Protein AF-A0A1J3IP82-F1 (afdb_monomer_lite)

pLDDT: mean 85.85, std 16.33, range [34.62, 98.44]

Structure (mmCIF, N/CA/C/O backbone):
data_AF-A0A1J3IP82-F1
#
_entry.id   AF-A0A1J3IP82-F1
#
loop_
_atom_site.group_PDB
_atom_site.id
_atom_site.type_symbol
_atom_site.label_atom_id
_atom_site.label_alt_id
_atom_site.label_comp_id
_atom_site.label_asym_id
_atom_site.label_entity_id
_atom_site.label_seq_id
_atom_site.pdbx_PDB_ins_code
_atom_site.Cartn_x
_atom_site.Cartn_y
_atom_site.Cartn_z
_atom_site.occupancy
_atom_site.B_iso_or_equiv
_atom_site.auth_seq_id
_atom_site.auth_comp_id
_atom_site.auth_asym_id
_atom_site.auth_atom_id
_atom_site.pdbx_PDB_model_num
ATOM 1 N N . ASP A 1 1 ? 40.259 55.024 42.533 1.00 41.16 1 ASP A N 1
ATOM 2 C CA . ASP A 1 1 ? 39.261 54.158 41.880 1.00 41.16 1 ASP A CA 1
ATOM 3 C C . ASP A 1 1 ? 39.816 53.396 40.692 1.00 41.16 1 ASP A C 1
ATOM 5 O O . ASP A 1 1 ? 39.862 53.911 39.585 1.00 41.16 1 ASP A O 1
ATOM 9 N N . GLN A 1 2 ? 40.245 52.155 40.918 1.00 44.03 2 GLN A N 1
ATOM 10 C CA . GLN A 1 2 ? 40.405 51.158 39.857 1.00 44.03 2 GLN A CA 1
ATOM 11 C C . GLN A 1 2 ? 39.840 49.835 40.374 1.00 44.03 2 GLN A C 1
ATOM 13 O O . GLN A 1 2 ? 40.444 49.151 41.200 1.00 44.03 2 GLN A O 1
ATOM 18 N N . SER A 1 3 ? 38.635 49.504 39.922 1.00 52.38 3 SER A N 1
ATOM 19 C CA . SER A 1 3 ? 37.935 48.266 40.241 1.00 52.38 3 SER A CA 1
ATOM 20 C C . SER A 1 3 ? 38.573 47.092 39.490 1.00 52.38 3 SER A C 1
ATOM 22 O O . SER A 1 3 ? 38.366 46.891 38.294 1.00 52.38 3 SER A O 1
ATOM 24 N N . LYS A 1 4 ? 39.355 46.275 40.205 1.00 57.88 4 LYS A N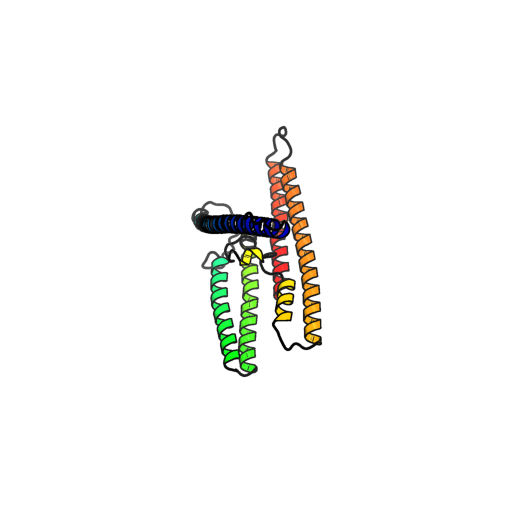 1
ATOM 25 C CA . LYS A 1 4 ? 39.756 44.938 39.745 1.00 57.88 4 LYS A CA 1
ATOM 26 C C . LYS A 1 4 ? 38.505 44.057 39.649 1.00 57.88 4 LYS A C 1
ATOM 28 O O . LYS A 1 4 ? 38.092 43.456 40.638 1.00 57.88 4 LYS A O 1
ATOM 33 N N . VAL A 1 5 ? 37.900 43.995 38.463 1.00 57.78 5 VAL A N 1
ATOM 34 C CA . VAL A 1 5 ? 36.858 43.012 38.124 1.00 57.78 5 VAL A CA 1
ATOM 35 C C . VAL A 1 5 ? 37.389 41.617 38.463 1.00 57.78 5 VAL A C 1
ATOM 37 O O . VAL A 1 5 ? 38.476 41.237 38.019 1.00 57.78 5 VAL A O 1
ATOM 40 N N . LYS A 1 6 ? 36.654 40.861 39.286 1.00 67.88 6 LYS A N 1
ATOM 41 C CA . LYS A 1 6 ? 37.084 39.530 39.734 1.00 67.88 6 LYS A CA 1
ATOM 42 C C . LYS A 1 6 ? 37.199 38.599 38.508 1.00 67.88 6 LYS A C 1
ATOM 44 O O . LYS A 1 6 ? 36.281 38.581 37.685 1.00 67.88 6 LYS A O 1
ATOM 49 N N . PRO A 1 7 ? 38.264 37.782 38.369 1.00 67.50 7 PRO A N 1
ATOM 50 C CA . PRO A 1 7 ? 38.512 36.937 37.186 1.00 67.50 7 PRO A CA 1
ATOM 51 C C . PRO A 1 7 ? 37.320 36.054 36.770 1.00 67.50 7 PRO A C 1
ATOM 53 O O . PRO A 1 7 ? 37.107 35.769 35.589 1.00 67.50 7 PRO A O 1
ATOM 56 N N . THR A 1 8 ? 36.513 35.642 37.748 1.00 71.44 8 THR A N 1
ATOM 57 C CA . THR A 1 8 ? 35.314 34.818 37.575 1.00 71.44 8 THR A CA 1
ATOM 58 C C . THR A 1 8 ? 34.187 35.557 36.845 1.00 71.44 8 THR A C 1
ATOM 60 O O . THR A 1 8 ? 33.542 34.974 35.976 1.00 71.44 8 THR A O 1
ATOM 63 N N . GLU A 1 9 ? 33.982 36.847 37.120 1.00 81.38 9 GLU A N 1
ATOM 64 C CA . GLU A 1 9 ? 32.952 37.674 36.467 1.00 81.38 9 GLU A CA 1
ATOM 65 C C . GLU A 1 9 ? 33.304 37.939 35.000 1.00 81.38 9 GLU A C 1
ATOM 67 O O . GLU A 1 9 ? 32.459 37.807 34.112 1.00 81.38 9 GLU A O 1
ATOM 72 N N . GLN A 1 10 ? 34.582 38.200 34.715 1.00 84.00 10 GLN A N 1
ATOM 73 C CA . GLN A 1 10 ? 35.069 38.392 33.348 1.00 84.00 10 GLN A CA 1
ATOM 74 C C . GLN A 1 10 ? 34.917 37.117 32.498 1.00 84.00 10 GLN A C 1
ATOM 76 O O . GLN A 1 10 ? 34.557 37.184 31.318 1.00 84.00 10 GLN A O 1
ATOM 81 N N . LYS A 1 11 ? 35.126 35.937 33.098 1.00 88.25 11 LYS A N 1
ATOM 82 C CA . LYS A 1 11 ? 34.877 34.635 32.456 1.00 88.25 11 LYS A CA 1
ATOM 83 C C . LYS A 1 11 ? 33.388 34.418 32.165 1.00 88.25 11 LYS A C 1
ATOM 85 O O . LYS A 1 11 ? 33.048 33.933 31.084 1.00 88.25 11 LYS A O 1
ATOM 90 N N . THR A 1 12 ? 32.505 34.806 33.084 1.00 88.88 12 THR A N 1
ATOM 91 C CA . THR A 1 12 ? 31.045 34.721 32.903 1.00 88.88 12 THR A CA 1
ATOM 92 C C . THR A 1 12 ? 30.556 35.639 31.781 1.00 88.88 12 THR A C 1
ATOM 94 O O . THR A 1 12 ? 29.807 35.190 30.912 1.00 88.88 12 THR A O 1
ATOM 97 N N . LEU A 1 13 ? 31.039 36.885 31.715 1.00 91.44 13 LEU A N 1
ATOM 98 C CA . LEU A 1 13 ? 30.691 37.827 30.642 1.00 91.44 13 LEU A CA 1
ATOM 99 C C . LEU A 1 13 ? 31.125 37.323 29.257 1.00 91.44 13 LEU A C 1
ATOM 101 O O . LEU A 1 13 ? 30.349 37.395 28.302 1.00 91.44 13 LEU A O 1
ATOM 105 N N . ARG A 1 14 ? 32.327 36.738 29.145 1.00 91.56 14 ARG A N 1
ATOM 106 C CA . ARG A 1 14 ? 32.802 36.123 27.891 1.00 91.56 14 ARG A CA 1
ATOM 107 C C . ARG A 1 14 ? 31.920 34.956 27.449 1.00 91.56 14 ARG A C 1
ATOM 109 O O . ARG A 1 14 ? 31.559 34.880 26.277 1.00 91.56 14 ARG A O 1
ATOM 116 N N . ARG A 1 15 ? 31.524 34.078 28.378 1.00 93.12 15 ARG A N 1
ATOM 117 C CA . ARG A 1 15 ? 30.613 32.957 28.085 1.00 93.12 15 ARG A CA 1
ATOM 118 C C . ARG A 1 15 ? 29.245 33.438 27.602 1.00 93.12 15 ARG A C 1
ATOM 120 O O . ARG A 1 15 ? 28.716 32.881 26.645 1.00 93.12 15 ARG A O 1
ATOM 127 N N . LEU A 1 16 ? 28.690 34.485 28.214 1.00 94.75 16 LEU A N 1
ATOM 128 C CA . LEU A 1 16 ? 27.418 35.075 27.783 1.00 94.75 16 LEU A CA 1
ATOM 129 C C . LEU A 1 16 ? 27.510 35.677 26.376 1.00 94.75 16 LEU A C 1
ATOM 131 O O . LEU A 1 16 ? 26.609 35.466 25.565 1.00 94.75 16 LEU A O 1
ATOM 135 N N . ALA A 1 17 ? 28.598 36.382 26.058 1.00 93.25 17 ALA A N 1
ATOM 136 C CA . ALA A 1 17 ? 28.823 36.922 24.718 1.00 93.25 17 ALA A CA 1
ATOM 137 C C . ALA A 1 17 ? 28.927 35.805 23.661 1.00 93.25 17 ALA A C 1
ATOM 139 O O . ALA A 1 17 ? 28.240 35.859 22.642 1.00 93.25 17 ALA A O 1
ATOM 140 N N . GLN A 1 18 ? 29.696 34.749 23.946 1.00 94.69 18 GLN A N 1
ATOM 141 C CA . GLN A 1 18 ? 29.805 33.572 23.075 1.00 94.69 18 GLN A CA 1
ATOM 142 C C . GLN A 1 18 ? 28.462 32.854 22.896 1.00 94.69 18 GLN A C 1
ATOM 144 O O . GLN A 1 18 ? 28.117 32.473 21.781 1.00 94.69 18 GLN A O 1
ATOM 149 N N . ASN A 1 19 ? 27.671 32.703 23.964 1.00 96.56 19 ASN A N 1
ATOM 150 C CA . ASN A 1 19 ? 26.343 32.095 23.883 1.00 96.56 19 ASN A CA 1
ATOM 151 C C . ASN A 1 19 ? 25.382 32.939 23.028 1.00 96.56 19 ASN A C 1
ATOM 153 O O . ASN A 1 19 ? 24.685 32.390 22.176 1.00 96.56 19 ASN A O 1
ATOM 157 N N . ARG A 1 20 ? 25.404 34.273 23.170 1.00 96.31 20 ARG A N 1
ATOM 158 C CA . ARG A 1 20 ? 24.628 35.192 22.317 1.00 96.31 20 ARG A CA 1
ATOM 159 C C . ARG A 1 20 ? 25.011 35.054 20.846 1.00 96.31 20 ARG A C 1
ATOM 161 O O . ARG A 1 20 ? 24.132 34.986 19.985 1.00 96.31 20 ARG A O 1
ATOM 168 N N . GLU A 1 21 ? 26.304 34.979 20.548 1.00 95.44 21 GLU A N 1
ATOM 169 C CA . GLU A 1 21 ? 26.785 34.815 19.177 1.00 95.44 21 GLU A CA 1
ATOM 170 C C . GLU A 1 21 ? 26.428 33.434 18.607 1.00 95.44 21 GLU A C 1
ATOM 172 O O . GLU A 1 21 ? 25.936 33.334 17.480 1.00 95.44 21 GLU A O 1
ATOM 177 N N . ALA A 1 22 ? 26.580 32.371 19.402 1.00 95.44 22 ALA A N 1
ATOM 178 C CA . ALA A 1 22 ? 26.176 31.017 19.035 1.00 95.44 22 ALA A CA 1
ATOM 179 C C . ALA A 1 22 ? 24.665 30.927 18.768 1.00 95.44 22 ALA A C 1
ATOM 181 O O . ALA A 1 22 ? 24.254 30.338 17.765 1.00 95.44 22 ALA A O 1
ATOM 182 N N . ALA A 1 23 ? 23.837 31.568 19.598 1.00 96.56 23 ALA A N 1
ATOM 183 C CA . ALA A 1 23 ? 22.393 31.649 19.406 1.00 96.56 23 ALA A CA 1
ATOM 184 C C . ALA A 1 23 ? 22.032 32.418 18.126 1.00 96.56 23 ALA A C 1
ATOM 186 O O . ALA A 1 23 ? 21.183 31.961 17.359 1.00 96.56 23 ALA A O 1
ATOM 187 N N . ARG A 1 24 ? 22.704 33.542 17.837 1.00 97.12 24 ARG A N 1
ATOM 188 C CA . ARG A 1 24 ? 22.505 34.302 16.591 1.00 97.12 24 ARG A CA 1
ATOM 189 C C . ARG A 1 24 ? 22.880 33.472 15.362 1.00 97.12 24 ARG A C 1
ATOM 191 O O . ARG A 1 24 ? 22.085 33.384 14.429 1.00 97.12 24 ARG A O 1
ATOM 198 N N . LYS A 1 25 ? 24.047 32.819 15.378 1.00 97.56 25 LYS A N 1
ATOM 199 C CA . LYS A 1 25 ? 24.507 31.916 14.308 1.00 97.56 25 LYS A CA 1
ATOM 200 C C . LYS A 1 25 ? 23.543 30.740 14.113 1.00 97.56 25 LYS A C 1
ATOM 202 O O . LYS A 1 25 ? 23.212 30.408 12.980 1.00 97.56 25 LYS A O 1
ATOM 207 N N . SER A 1 26 ? 23.041 30.153 15.200 1.00 97.12 26 SER A N 1
ATOM 208 C CA . SER A 1 26 ? 22.026 29.092 15.160 1.00 97.12 26 SER A CA 1
ATOM 209 C C . SER A 1 26 ? 20.722 29.570 14.513 1.00 97.12 26 SER A C 1
ATOM 211 O O . SER A 1 26 ? 20.227 28.927 13.590 1.00 97.12 26 SER A O 1
ATOM 213 N N . ARG A 1 27 ? 20.204 30.739 14.921 1.00 96.94 27 ARG A N 1
ATOM 214 C CA . ARG A 1 27 ? 19.001 31.345 14.323 1.00 96.94 27 ARG A CA 1
ATOM 215 C C . ARG A 1 27 ? 19.175 31.619 12.830 1.00 96.94 27 ARG A C 1
ATOM 217 O O . ARG A 1 27 ? 18.275 31.305 12.061 1.00 96.94 27 ARG A O 1
ATOM 224 N N . LEU A 1 28 ? 20.325 32.153 12.415 1.00 97.62 28 LEU A N 1
ATOM 225 C CA . LEU A 1 28 ? 20.625 32.408 11.002 1.00 97.62 28 LEU A CA 1
ATOM 226 C C . LEU A 1 28 ? 20.661 31.117 10.178 1.00 97.62 28 LEU A C 1
ATOM 228 O O . LEU A 1 28 ? 20.034 31.064 9.125 1.00 97.62 28 LEU A O 1
ATOM 232 N N . ARG A 1 29 ? 21.315 30.060 10.678 1.00 97.19 29 ARG A N 1
ATOM 233 C CA . ARG A 1 29 ? 21.326 28.748 10.009 1.00 97.19 29 ARG A CA 1
ATOM 234 C C . ARG A 1 29 ? 19.927 28.152 9.886 1.00 97.19 29 ARG A C 1
ATOM 236 O O . ARG A 1 29 ? 19.566 27.697 8.810 1.00 97.19 29 ARG A O 1
ATOM 243 N N . LYS A 1 30 ? 19.125 28.201 10.957 1.00 97.50 30 LYS A N 1
ATOM 244 C CA . LYS A 1 30 ? 17.727 27.741 10.917 1.00 97.50 30 LYS A CA 1
ATOM 245 C C . LYS A 1 30 ? 16.904 28.536 9.905 1.00 97.50 30 LYS A C 1
ATOM 247 O O . LYS A 1 30 ? 16.166 27.933 9.141 1.00 97.50 30 LYS A O 1
ATOM 252 N N . LYS A 1 31 ? 17.069 29.863 9.854 1.00 97.94 31 LYS A N 1
ATOM 253 C CA . LYS A 1 31 ? 16.376 30.720 8.881 1.00 97.94 31 LYS A CA 1
ATOM 254 C C . LYS A 1 31 ? 16.748 30.360 7.438 1.00 97.94 31 LYS A C 1
ATOM 256 O O . LYS A 1 31 ? 15.856 30.222 6.612 1.00 97.94 31 LYS A O 1
ATOM 261 N N . ALA A 1 32 ? 18.036 30.160 7.155 1.00 96.94 32 ALA A N 1
ATOM 262 C CA . ALA A 1 32 ? 18.499 29.740 5.833 1.00 96.94 32 ALA A CA 1
ATOM 263 C C . ALA A 1 32 ? 17.968 28.348 5.445 1.00 96.94 32 ALA A C 1
ATOM 265 O O . ALA A 1 32 ? 17.522 28.155 4.319 1.00 96.94 32 ALA A O 1
ATOM 266 N N . TYR A 1 33 ? 17.955 27.398 6.385 1.00 97.19 33 TYR A N 1
ATOM 267 C CA . TYR A 1 33 ? 17.416 26.057 6.152 1.00 97.19 33 TYR A CA 1
ATOM 268 C C . TYR A 1 33 ? 15.908 26.071 5.867 1.00 97.19 33 TYR A C 1
ATOM 270 O O . TYR A 1 33 ? 15.464 25.436 4.919 1.00 97.19 33 TYR A O 1
ATOM 278 N N . VAL A 1 34 ? 15.121 26.843 6.627 1.00 97.69 34 VAL A N 1
ATOM 279 C CA . VAL A 1 34 ? 13.678 27.007 6.367 1.00 97.69 34 VAL A CA 1
ATOM 280 C C . VAL A 1 34 ? 13.439 27.601 4.979 1.00 97.69 34 VAL A C 1
ATOM 282 O O . VAL A 1 34 ? 12.629 27.070 4.229 1.00 97.69 34 VAL A O 1
ATOM 285 N N . GLN A 1 35 ? 14.197 28.629 4.595 1.00 97.50 35 GLN A N 1
ATOM 286 C CA . GLN A 1 35 ? 14.097 29.212 3.255 1.00 97.50 35 GLN A CA 1
ATOM 287 C C . GLN A 1 35 ? 14.450 28.196 2.155 1.00 97.50 35 GLN A C 1
ATOM 289 O O . GLN A 1 35 ? 13.802 28.151 1.111 1.00 97.50 35 GLN A O 1
ATOM 294 N N . GLN A 1 36 ? 15.456 27.347 2.382 1.00 97.19 36 GLN A N 1
ATOM 295 C CA . GLN A 1 36 ? 15.792 26.264 1.459 1.00 97.19 36 GLN A CA 1
ATOM 296 C C . GLN A 1 36 ? 14.651 25.243 1.335 1.00 97.19 36 GLN A C 1
ATOM 298 O O . GLN A 1 36 ? 14.365 24.807 0.221 1.00 97.19 36 GLN A O 1
ATOM 303 N N . LEU A 1 37 ? 13.991 24.887 2.442 1.00 96.81 37 LEU A N 1
ATOM 304 C CA . LEU A 1 37 ? 12.830 23.991 2.437 1.00 96.81 37 LEU A CA 1
ATOM 305 C C . LEU A 1 37 ? 11.618 24.601 1.720 1.00 96.81 37 LEU A C 1
ATOM 307 O O . LEU A 1 37 ? 10.904 23.901 1.009 1.00 96.81 37 LEU A O 1
ATOM 311 N N . GLU A 1 38 ? 11.379 25.904 1.869 1.00 96.50 38 GLU A N 1
ATOM 312 C CA . GLU A 1 38 ? 10.316 26.600 1.133 1.00 96.50 38 GLU A CA 1
ATOM 313 C C . GLU A 1 38 ? 10.590 26.595 -0.375 1.00 96.50 38 GLU A C 1
ATOM 315 O O . GLU A 1 38 ? 9.706 26.260 -1.167 1.00 96.50 38 GLU A O 1
ATOM 320 N N . ASN A 1 39 ? 11.835 26.876 -0.771 1.00 96.75 39 ASN A N 1
ATOM 321 C CA . ASN A 1 39 ? 12.256 26.815 -2.168 1.00 96.75 39 ASN A CA 1
ATOM 322 C C . ASN A 1 39 ? 12.124 25.398 -2.745 1.00 96.75 39 ASN A C 1
ATOM 324 O O . ASN A 1 39 ? 11.633 25.232 -3.863 1.00 96.75 39 ASN A O 1
ATOM 328 N N . SER A 1 40 ? 12.540 24.367 -1.999 1.00 95.38 40 SER A N 1
ATOM 329 C CA . SER A 1 40 ? 12.409 22.981 -2.457 1.00 95.38 40 SER A CA 1
ATOM 330 C C . SER A 1 40 ? 10.945 22.555 -2.568 1.00 95.38 40 SER A C 1
ATOM 332 O O . SER A 1 40 ? 10.590 21.919 -3.556 1.00 95.38 40 SER A O 1
ATOM 334 N N . ARG A 1 41 ? 10.076 22.966 -1.633 1.00 94.94 41 ARG A N 1
ATOM 335 C CA . ARG A 1 41 ? 8.629 22.700 -1.688 1.00 94.94 41 ARG A CA 1
ATOM 336 C C . ARG A 1 41 ? 7.993 23.253 -2.962 1.00 94.94 41 ARG A C 1
ATOM 338 O O . ARG A 1 41 ? 7.235 22.544 -3.615 1.00 94.94 41 ARG A O 1
ATOM 345 N N . ILE A 1 42 ? 8.303 24.501 -3.324 1.00 95.38 42 ILE A N 1
ATOM 346 C CA . ILE A 1 42 ? 7.771 25.132 -4.545 1.00 95.38 42 ILE A CA 1
ATOM 347 C C . ILE A 1 42 ? 8.260 24.384 -5.789 1.00 95.38 42 ILE A C 1
ATOM 349 O O . ILE A 1 42 ? 7.462 24.069 -6.668 1.00 95.38 42 ILE A O 1
ATOM 353 N N . ARG A 1 43 ? 9.554 24.050 -5.846 1.00 95.31 43 ARG A N 1
ATOM 354 C CA . ARG A 1 43 ? 10.130 23.313 -6.978 1.00 95.31 43 ARG A CA 1
ATOM 355 C C . ARG A 1 43 ? 9.515 21.922 -7.143 1.00 95.31 43 ARG A C 1
ATOM 357 O O . ARG A 1 43 ? 9.255 21.509 -8.266 1.00 95.31 43 ARG A O 1
ATOM 364 N N . LEU A 1 44 ? 9.270 21.209 -6.042 1.00 90.50 44 LEU A N 1
ATOM 365 C CA . LEU A 1 44 ? 8.598 19.908 -6.074 1.00 90.50 44 LEU A CA 1
ATOM 366 C C . LEU A 1 44 ? 7.169 20.031 -6.613 1.00 90.50 44 LEU A C 1
ATOM 368 O O . LEU A 1 44 ? 6.796 19.257 -7.487 1.00 90.50 44 LEU A O 1
ATOM 372 N N . ALA A 1 45 ? 6.409 21.039 -6.175 1.00 89.44 45 ALA A N 1
ATOM 373 C CA . ALA A 1 45 ? 5.058 21.278 -6.685 1.00 89.44 45 ALA A CA 1
ATOM 374 C C . ALA A 1 45 ? 5.039 21.555 -8.202 1.00 89.44 45 ALA A C 1
ATOM 376 O O . ALA A 1 45 ? 4.169 21.052 -8.908 1.00 89.44 45 ALA A O 1
ATOM 377 N N . GLN A 1 46 ? 6.022 22.302 -8.716 1.00 92.00 46 GLN A N 1
ATOM 378 C CA . GLN A 1 46 ? 6.167 22.548 -10.157 1.00 92.00 46 GLN A CA 1
ATOM 379 C C . GLN A 1 46 ? 6.465 21.260 -10.935 1.00 92.00 46 GLN A C 1
ATOM 381 O O . GLN A 1 46 ? 5.802 20.979 -11.930 1.00 92.00 46 GLN A O 1
ATOM 386 N N . LEU A 1 47 ? 7.417 20.449 -10.458 1.00 90.62 47 LEU A N 1
ATOM 387 C CA . LEU A 1 47 ? 7.762 19.169 -11.089 1.00 90.62 47 LEU A CA 1
ATOM 388 C C . LEU A 1 47 ? 6.580 18.188 -11.094 1.00 90.62 47 LEU A C 1
ATOM 390 O O . LEU A 1 47 ? 6.391 17.443 -12.054 1.00 90.62 47 LEU A O 1
ATOM 394 N N . GLU A 1 48 ? 5.762 18.187 -10.043 1.00 85.44 48 GLU A N 1
ATOM 395 C CA . GLU A 1 48 ? 4.544 17.376 -9.998 1.00 85.44 48 GLU A CA 1
ATOM 396 C C . GLU A 1 48 ? 3.509 17.815 -11.034 1.00 85.44 48 GLU A C 1
ATOM 398 O O . GLU A 1 48 ? 2.864 16.969 -11.653 1.00 85.44 48 GLU A O 1
ATOM 403 N N . GLU A 1 49 ? 3.346 19.120 -11.245 1.00 87.06 49 GLU A N 1
ATOM 404 C CA . GLU A 1 49 ? 2.449 19.643 -12.273 1.00 87.06 49 GLU A CA 1
ATOM 405 C C . GLU A 1 49 ? 2.942 19.302 -13.688 1.00 87.06 49 GLU A C 1
ATOM 407 O O . GLU A 1 49 ? 2.151 18.904 -14.547 1.00 87.06 49 GLU A O 1
ATOM 412 N N . GLU A 1 50 ? 4.252 19.386 -13.925 1.00 88.25 50 GLU A N 1
ATOM 413 C CA . GLU A 1 50 ? 4.868 18.963 -15.186 1.00 88.25 50 GLU A CA 1
ATOM 414 C C . GLU A 1 50 ? 4.647 17.469 -15.449 1.00 88.25 50 GLU A C 1
ATOM 416 O O . GLU A 1 50 ? 4.239 17.095 -16.551 1.00 88.25 50 GLU A O 1
ATOM 421 N N . LEU A 1 51 ? 4.819 16.612 -14.436 1.00 82.00 51 LEU A N 1
ATOM 422 C CA . LEU A 1 51 ? 4.529 15.179 -14.551 1.00 82.00 51 LEU A CA 1
ATOM 423 C C . LEU A 1 51 ? 3.059 14.906 -14.889 1.00 82.00 51 LEU A C 1
ATOM 425 O O . LEU A 1 51 ? 2.787 14.052 -15.737 1.00 82.00 51 LEU A O 1
ATOM 429 N N . LYS A 1 52 ? 2.116 15.643 -14.280 1.00 81.12 52 LYS A N 1
ATOM 430 C CA . LYS A 1 52 ? 0.685 15.551 -14.626 1.00 81.12 52 LYS A CA 1
ATOM 431 C C . LYS A 1 52 ? 0.457 15.886 -16.096 1.00 81.12 52 LYS A C 1
ATOM 433 O O . LYS A 1 52 ? -0.197 15.114 -16.793 1.00 81.12 52 LYS A O 1
ATOM 438 N N . ARG A 1 53 ? 1.032 16.993 -16.582 1.00 82.69 53 ARG A N 1
ATOM 439 C CA . ARG A 1 53 ? 0.899 17.419 -17.985 1.00 82.69 53 ARG A CA 1
ATOM 440 C C . ARG A 1 53 ? 1.467 16.392 -18.962 1.00 82.69 53 ARG A C 1
ATOM 442 O O . ARG A 1 53 ? 0.790 16.050 -19.927 1.00 82.69 53 ARG A O 1
ATOM 449 N N . VAL A 1 54 ? 2.663 15.858 -18.704 1.00 80.31 54 VAL A N 1
ATOM 450 C CA . VAL A 1 54 ? 3.291 14.842 -19.573 1.00 80.31 54 VAL A CA 1
ATOM 451 C C . VAL A 1 54 ? 2.454 13.562 -19.632 1.00 80.31 54 VAL A C 1
ATOM 453 O O . VAL A 1 54 ? 2.255 13.004 -20.710 1.00 80.31 54 VAL A O 1
ATOM 456 N N . ARG A 1 55 ? 1.923 13.099 -18.494 1.00 70.62 55 ARG A N 1
ATOM 457 C CA . ARG A 1 55 ? 1.087 11.889 -18.450 1.00 70.62 55 ARG A CA 1
ATOM 458 C C . ARG A 1 55 ? -0.265 12.085 -19.134 1.00 70.62 55 ARG A C 1
ATOM 460 O O . ARG A 1 55 ? -0.693 11.199 -19.865 1.00 70.62 55 ARG A O 1
ATOM 467 N N . GLN A 1 56 ? -0.894 13.248 -18.968 1.00 67.44 56 GLN A N 1
ATOM 468 C CA . GLN A 1 56 ? -2.131 13.591 -19.678 1.00 67.44 56 GLN A CA 1
ATOM 469 C C . GLN A 1 56 ? -1.910 13.722 -21.193 1.00 67.44 56 GLN A C 1
ATOM 471 O O . GLN A 1 56 ? -2.729 13.233 -21.966 1.00 67.44 56 GLN A O 1
ATOM 476 N N . GLY A 1 57 ? -0.786 14.307 -21.627 1.00 58.00 57 GLY A N 1
ATOM 477 C CA . GLY A 1 57 ? -0.422 14.421 -23.046 1.00 58.00 57 GLY A CA 1
ATOM 478 C C . GLY A 1 57 ? -0.119 13.075 -23.713 1.00 58.00 57 GLY A C 1
ATOM 479 O O . GLY A 1 57 ? -0.549 12.831 -24.839 1.00 58.00 57 GLY A O 1
ATOM 480 N N . ARG A 1 58 ? 0.527 12.144 -22.997 1.00 53.59 58 ARG A N 1
ATOM 481 C CA . ARG A 1 58 ? 0.805 10.784 -23.495 1.00 53.59 58 ARG A CA 1
ATOM 482 C C . ARG A 1 58 ? -0.469 9.967 -23.765 1.00 53.59 58 ARG A C 1
ATOM 484 O O . ARG A 1 58 ? -0.457 9.132 -24.666 1.00 53.59 58 ARG A O 1
ATOM 491 N N . SER A 1 59 ? -1.564 10.234 -23.052 1.00 49.38 59 SER A N 1
ATOM 492 C CA . SER A 1 59 ? -2.873 9.620 -23.333 1.00 49.38 59 SER A CA 1
ATOM 493 C C . SER A 1 59 ? -3.549 10.156 -24.602 1.00 49.38 59 SER A C 1
ATOM 495 O O . SER A 1 59 ? -4.457 9.506 -25.110 1.00 49.38 59 SER A O 1
ATOM 497 N N . VAL A 1 60 ? -3.125 11.312 -25.127 1.00 46.00 60 VAL A N 1
ATOM 498 C CA . VAL A 1 60 ? -3.704 11.929 -26.337 1.00 46.00 60 VAL A CA 1
ATOM 499 C C . VAL A 1 60 ? -2.859 11.643 -27.588 1.00 46.00 60 VAL A C 1
ATOM 501 O O . VAL A 1 60 ? -3.411 11.534 -28.678 1.00 46.00 60 VAL A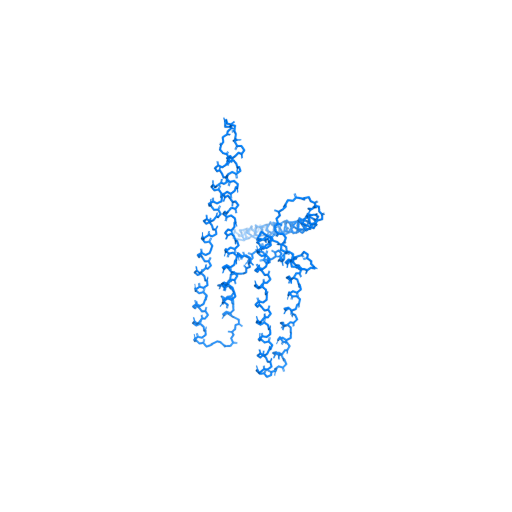 O 1
ATOM 504 N N . GLU A 1 61 ? -1.542 11.451 -27.452 1.00 37.81 61 GLU A N 1
ATOM 505 C CA . GLU A 1 61 ? -0.633 11.216 -28.591 1.00 37.81 61 GLU A CA 1
ATOM 506 C C . GLU A 1 61 ? -0.315 9.737 -28.880 1.00 37.81 61 GLU A C 1
ATOM 508 O O . GLU A 1 61 ? 0.257 9.426 -29.926 1.00 37.81 61 GLU A O 1
ATOM 513 N N . SER A 1 62 ? -0.731 8.788 -28.032 1.00 42.19 62 SER A N 1
ATOM 514 C CA . SER A 1 62 ? -0.609 7.346 -28.322 1.00 42.19 62 SER A CA 1
ATOM 515 C C . SER A 1 62 ? -1.734 6.854 -29.250 1.00 42.19 62 SER A C 1
ATOM 517 O O . SER A 1 62 ? -2.474 5.924 -28.954 1.00 42.19 62 SER A O 1
ATOM 519 N N . GLY A 1 63 ? -1.866 7.515 -30.400 1.00 39.88 63 GLY A N 1
ATOM 520 C CA . GLY A 1 63 ? -2.671 7.096 -31.548 1.00 39.88 63 GLY A CA 1
ATOM 521 C C . GLY A 1 63 ? -1.838 6.396 -32.625 1.00 39.88 63 GLY A C 1
ATOM 522 O O . GLY A 1 63 ? -2.177 6.478 -33.802 1.00 39.88 63 GLY A O 1
ATOM 523 N N . VAL A 1 64 ? -0.726 5.746 -32.259 1.00 39.41 64 VAL A N 1
ATOM 524 C CA . VAL A 1 64 ? 0.126 5.007 -33.203 1.00 39.41 64 VAL A CA 1
ATOM 525 C C . VAL A 1 64 ? 0.280 3.560 -32.747 1.00 39.41 64 VAL A C 1
ATOM 527 O O . VAL A 1 64 ? 1.100 3.234 -31.898 1.00 39.41 64 VAL A O 1
ATOM 530 N N . SER A 1 65 ? -0.575 2.728 -33.347 1.00 51.03 65 SER A N 1
ATOM 531 C CA . SER A 1 65 ? -0.328 1.369 -33.843 1.00 51.03 65 SER A CA 1
ATOM 532 C C . SER A 1 65 ? 0.695 0.509 -33.092 1.00 51.03 65 SER A C 1
ATOM 534 O O . SER A 1 65 ? 1.901 0.642 -33.291 1.00 51.03 65 SER A O 1
ATOM 536 N N . GLY A 1 66 ? 0.192 -0.490 -32.366 1.00 37.78 66 GLY A N 1
ATOM 537 C CA . GLY A 1 66 ? 0.995 -1.602 -31.867 1.00 37.78 66 GLY A CA 1
ATOM 538 C C . GLY A 1 66 ? 0.229 -2.480 -30.888 1.00 37.78 66 GLY A C 1
ATOM 539 O O . GLY A 1 66 ? 0.490 -2.414 -29.697 1.00 37.78 66 GLY A O 1
ATOM 540 N N . ASP A 1 67 ? -0.742 -3.230 -31.412 1.00 41.69 67 ASP A N 1
ATOM 541 C CA . ASP A 1 67 ? -1.305 -4.486 -30.889 1.00 41.69 67 ASP A CA 1
ATOM 542 C C . ASP A 1 67 ? -0.905 -4.859 -29.439 1.00 41.69 67 ASP A C 1
ATOM 544 O O . ASP A 1 67 ? -0.026 -5.687 -29.192 1.00 41.69 67 ASP A O 1
ATOM 548 N N . HIS A 1 68 ? -1.548 -4.229 -28.452 1.00 39.56 68 HIS A N 1
ATOM 549 C CA . HIS A 1 68 ? -1.558 -4.722 -27.080 1.00 39.56 68 HIS A CA 1
ATOM 550 C C . HIS A 1 68 ? -2.996 -4.731 -26.587 1.00 39.56 68 HIS A C 1
ATOM 552 O O . HIS A 1 68 ? -3.662 -3.700 -26.537 1.00 39.56 68 HIS A O 1
ATOM 558 N N . THR A 1 69 ? -3.464 -5.942 -26.312 1.00 41.69 69 THR A N 1
ATOM 559 C CA . THR A 1 69 ? -4.782 -6.368 -25.853 1.00 41.69 69 THR A CA 1
ATOM 560 C C . THR A 1 69 ? -5.538 -5.294 -25.069 1.00 41.69 69 THR A C 1
ATOM 562 O O . THR A 1 69 ? -5.512 -5.243 -23.841 1.00 41.69 69 THR A O 1
ATOM 565 N N . HIS A 1 70 ? -6.277 -4.457 -25.798 1.00 40.06 70 HIS A N 1
ATOM 566 C CA . HIS A 1 70 ? -7.357 -3.663 -25.242 1.00 40.06 70 HIS A CA 1
ATOM 567 C C . HIS A 1 70 ? -8.423 -4.645 -24.757 1.00 40.06 70 HIS A C 1
ATOM 569 O O . HIS A 1 70 ? -9.259 -5.110 -25.534 1.00 40.06 70 HIS A O 1
ATOM 575 N N . LEU A 1 71 ? -8.413 -4.967 -23.463 1.00 41.69 71 LEU A N 1
ATOM 576 C CA . LEU A 1 71 ? -9.608 -5.472 -22.800 1.00 41.69 71 LEU A CA 1
ATOM 577 C C . LEU A 1 71 ? -10.619 -4.325 -22.778 1.00 41.69 71 LEU A C 1
ATOM 579 O O . LEU A 1 71 ? -10.716 -3.557 -21.824 1.00 41.69 71 LEU A O 1
ATOM 583 N N . ALA A 1 72 ? -11.338 -4.196 -23.890 1.00 39.25 72 ALA A N 1
ATOM 584 C CA . ALA A 1 72 ? -12.518 -3.372 -24.028 1.00 39.25 72 ALA A CA 1
ATOM 585 C C . ALA A 1 72 ? -13.611 -3.936 -23.109 1.00 39.25 72 ALA A C 1
ATOM 587 O O . ALA A 1 72 ? -14.499 -4.670 -23.535 1.00 39.25 72 ALA A O 1
ATOM 588 N N . ALA A 1 73 ? -13.545 -3.596 -21.823 1.00 39.12 73 ALA A N 1
ATOM 589 C CA . ALA A 1 73 ? -14.751 -3.491 -21.022 1.00 39.12 73 ALA A CA 1
ATOM 590 C C . ALA A 1 73 ? -15.506 -2.268 -21.563 1.00 39.12 73 ALA A C 1
ATOM 592 O O . ALA A 1 73 ? -14.978 -1.158 -21.564 1.00 39.12 73 ALA A O 1
ATOM 593 N N . GLY A 1 74 ? -16.680 -2.501 -22.150 1.00 34.62 74 GLY A N 1
ATOM 594 C CA . GLY A 1 74 ? -17.415 -1.504 -22.923 1.00 34.62 74 GLY A CA 1
ATOM 595 C C . GLY A 1 74 ? -17.568 -0.148 -22.218 1.00 34.62 74 GLY A C 1
ATOM 596 O O . GLY A 1 74 ? -17.889 -0.082 -21.035 1.00 34.62 74 GLY A O 1
ATOM 597 N N . ASN A 1 75 ? -17.404 0.916 -23.011 1.00 41.22 75 ASN A N 1
ATOM 598 C CA . ASN A 1 75 ? -17.717 2.324 -22.726 1.00 41.22 75 ASN A CA 1
ATOM 599 C C . ASN A 1 75 ? -16.735 3.215 -21.935 1.00 41.22 75 ASN A C 1
ATOM 601 O O . ASN A 1 75 ? -17.117 4.304 -21.511 1.00 41.22 75 ASN A O 1
ATOM 605 N N . GLY A 1 76 ? -15.447 2.879 -21.867 1.00 50.88 76 GLY A N 1
ATOM 606 C CA . GLY A 1 76 ? -14.409 3.857 -21.513 1.00 50.88 76 GLY A CA 1
ATOM 607 C C . GLY A 1 76 ? -13.031 3.226 -21.355 1.00 50.88 76 GLY A C 1
ATOM 608 O O . GLY A 1 76 ? -12.921 2.050 -21.022 1.00 50.88 76 GLY A O 1
ATOM 609 N N . VAL A 1 77 ? -11.963 3.995 -21.584 1.00 64.25 77 VAL A N 1
ATOM 610 C CA . VAL A 1 77 ? -10.617 3.598 -21.141 1.00 64.25 77 VAL A CA 1
ATOM 611 C C . VAL A 1 77 ? -10.665 3.512 -19.613 1.00 64.25 77 VAL A C 1
ATOM 613 O O . VAL A 1 77 ? -10.899 4.528 -18.959 1.00 64.25 77 VAL A O 1
ATOM 616 N N . PHE A 1 78 ? -10.500 2.314 -19.040 1.00 72.88 78 PHE A N 1
ATOM 617 C CA . PHE A 1 78 ? -10.441 2.142 -17.586 1.00 72.88 78 PHE A CA 1
ATOM 618 C C . PHE A 1 78 ? -9.264 2.956 -17.039 1.00 72.88 78 PHE A C 1
ATOM 620 O O . PHE A 1 78 ? -8.102 2.616 -17.259 1.00 72.88 78 PHE A O 1
ATOM 627 N N . SER A 1 79 ? -9.572 4.046 -16.339 1.00 86.44 79 SER A N 1
ATOM 628 C CA . SER A 1 79 ? -8.589 4.859 -15.633 1.00 86.44 79 SER A CA 1
ATOM 629 C C . SER A 1 79 ? -8.722 4.583 -14.147 1.00 86.44 79 SER A C 1
ATOM 631 O O . SER A 1 79 ? -9.668 5.040 -13.504 1.00 86.44 79 SER A O 1
ATOM 633 N N . PHE A 1 80 ? -7.759 3.844 -13.599 1.00 90.12 80 PHE A N 1
ATOM 634 C CA . PHE A 1 80 ? -7.737 3.548 -12.170 1.00 90.12 80 PHE A CA 1
ATOM 635 C C . PHE A 1 80 ? -7.754 4.823 -11.319 1.00 90.12 80 PHE A C 1
ATOM 637 O O . PHE A 1 80 ? -8.401 4.842 -10.285 1.00 90.12 80 PHE A O 1
ATOM 644 N N . GLU A 1 81 ? -7.101 5.902 -11.761 1.00 88.81 81 GLU A N 1
ATOM 645 C CA . GLU A 1 81 ? -7.085 7.178 -11.033 1.00 88.81 81 GLU A CA 1
ATOM 646 C C . GLU A 1 81 ? -8.496 7.768 -10.877 1.00 88.81 81 GLU A C 1
ATOM 648 O O . GLU A 1 81 ? -8.847 8.248 -9.801 1.00 88.81 81 GLU A O 1
ATOM 653 N N . LEU A 1 82 ? -9.321 7.688 -11.929 1.00 89.25 82 LEU A N 1
ATOM 654 C CA . LEU A 1 82 ? -10.700 8.178 -11.903 1.00 89.25 82 LEU A CA 1
ATOM 655 C C . LEU A 1 82 ? -11.600 7.291 -11.035 1.00 89.25 82 LEU A C 1
ATOM 657 O O . LEU A 1 82 ? -12.387 7.799 -10.238 1.00 89.25 82 LEU A O 1
ATOM 661 N N . GLU A 1 83 ? -11.477 5.971 -11.180 1.00 92.44 83 GLU A N 1
ATOM 662 C CA . GLU A 1 83 ? -12.257 5.016 -10.387 1.00 92.44 83 GLU A CA 1
ATOM 663 C C . GLU A 1 83 ? -11.868 5.064 -8.903 1.00 92.44 83 GLU A C 1
ATOM 665 O O . GLU A 1 83 ? -12.742 5.045 -8.040 1.00 92.44 83 GLU A O 1
ATOM 670 N N . TYR A 1 84 ? -10.578 5.224 -8.595 1.00 93.00 84 TYR A N 1
ATOM 671 C CA . TYR A 1 84 ? -10.082 5.420 -7.234 1.00 93.00 84 TYR A CA 1
ATOM 672 C C . TYR A 1 84 ? -10.612 6.718 -6.618 1.00 93.00 84 TYR A C 1
ATOM 674 O O . TYR A 1 84 ? -11.058 6.709 -5.474 1.00 93.00 84 TYR A O 1
ATOM 682 N N . ALA A 1 85 ? -10.624 7.825 -7.370 1.00 92.50 85 ALA A N 1
ATOM 683 C CA . ALA A 1 85 ? -11.181 9.089 -6.890 1.00 92.50 85 ALA A CA 1
ATOM 684 C C . ALA A 1 85 ? -12.672 8.956 -6.537 1.00 92.50 85 ALA A C 1
ATOM 686 O O . ALA A 1 85 ? -13.083 9.345 -5.445 1.00 92.50 85 ALA A O 1
ATOM 687 N N . ARG A 1 86 ? -13.465 8.321 -7.411 1.00 94.88 86 ARG A N 1
ATOM 688 C CA . ARG A 1 86 ? -14.885 8.041 -7.145 1.00 94.88 86 ARG A CA 1
ATOM 689 C C . ARG A 1 86 ? -15.068 7.125 -5.932 1.00 94.88 86 ARG A C 1
ATOM 691 O O . ARG A 1 86 ? -15.937 7.368 -5.097 1.00 94.88 86 ARG A O 1
ATOM 698 N N . TRP A 1 87 ? -14.246 6.082 -5.819 1.00 96.56 87 TRP A N 1
ATOM 699 C CA . TRP A 1 87 ? -14.266 5.172 -4.676 1.00 96.56 87 TRP A CA 1
ATOM 700 C C . TRP A 1 87 ? -13.964 5.904 -3.360 1.00 96.56 87 TRP A C 1
ATOM 702 O O . TRP A 1 87 ? -14.662 5.684 -2.370 1.00 96.56 87 TRP A O 1
ATOM 712 N N . MET A 1 88 ? -12.975 6.805 -3.363 1.00 95.25 88 MET A N 1
ATOM 713 C CA . MET A 1 88 ? -12.593 7.630 -2.213 1.00 95.25 88 MET A CA 1
ATOM 714 C C . MET A 1 88 ? -13.710 8.580 -1.777 1.00 95.25 88 MET A C 1
ATOM 716 O O . MET A 1 88 ? -13.945 8.728 -0.579 1.00 95.25 88 MET A O 1
ATOM 720 N N . GLU A 1 89 ? -14.408 9.214 -2.723 1.00 96.56 89 GLU A N 1
ATOM 721 C CA . GLU A 1 89 ? -15.548 10.093 -2.428 1.00 96.56 89 GLU A CA 1
ATOM 722 C C . GLU A 1 89 ? -16.665 9.338 -1.696 1.00 96.56 89 GLU A C 1
ATOM 724 O O . GLU A 1 89 ? -17.123 9.778 -0.636 1.00 96.56 89 GLU A O 1
ATOM 729 N N . GLU A 1 90 ? -17.057 8.166 -2.205 1.00 97.62 90 GLU A N 1
ATOM 730 C CA . GLU A 1 90 ? -18.086 7.346 -1.556 1.00 97.62 90 GLU A CA 1
ATOM 731 C C . GLU A 1 90 ? -17.588 6.770 -0.222 1.00 97.62 90 GLU A C 1
ATOM 733 O O . GLU A 1 90 ? -18.323 6.782 0.765 1.00 97.62 90 GLU A O 1
ATOM 738 N N . HIS A 1 91 ? -16.319 6.354 -0.141 1.00 97.12 91 HIS A N 1
ATOM 739 C CA . HIS A 1 91 ? -15.724 5.887 1.112 1.00 97.12 91 HIS A CA 1
ATOM 740 C C . HIS A 1 91 ? -15.786 6.986 2.182 1.00 97.12 91 HIS A C 1
ATOM 742 O O . HIS A 1 91 ? -16.211 6.741 3.310 1.00 97.12 91 HIS A O 1
ATOM 748 N N . GLN A 1 92 ? -15.445 8.228 1.828 1.00 97.31 92 GLN A N 1
ATOM 749 C CA . GLN A 1 92 ? -15.492 9.353 2.757 1.00 97.31 92 GLN A CA 1
ATOM 750 C C . GLN A 1 92 ? -16.913 9.638 3.256 1.00 97.31 92 GLN A C 1
ATOM 752 O O . GLN A 1 92 ? -17.093 9.952 4.437 1.00 97.31 92 GLN A O 1
ATOM 757 N N . LYS A 1 93 ? -17.916 9.515 2.383 1.00 97.81 93 LYS A N 1
ATOM 758 C CA . LYS A 1 93 ? -19.328 9.640 2.750 1.00 97.81 93 LYS A CA 1
ATOM 759 C C . LYS A 1 93 ? -19.748 8.539 3.726 1.00 97.81 93 LYS A C 1
ATOM 761 O O . LYS A 1 93 ? -20.234 8.865 4.804 1.00 97.81 93 LYS A O 1
ATOM 766 N N . MET A 1 94 ? -19.458 7.273 3.424 1.00 97.69 94 MET A N 1
ATOM 767 C CA . MET A 1 94 ? -19.791 6.151 4.312 1.00 97.69 94 MET A CA 1
ATOM 768 C C . MET A 1 94 ? -19.111 6.263 5.685 1.00 97.69 94 MET A C 1
ATOM 770 O O . MET A 1 94 ? -19.734 6.005 6.712 1.00 97.69 94 MET A O 1
ATOM 774 N N . ILE A 1 95 ? -17.849 6.703 5.735 1.00 97.38 95 ILE A N 1
ATOM 775 C CA . ILE A 1 95 ? -17.144 6.949 7.002 1.00 97.38 95 ILE A CA 1
ATOM 776 C C . ILE A 1 95 ? -17.788 8.100 7.789 1.00 97.38 95 ILE A C 1
ATOM 778 O O . ILE A 1 95 ? -17.851 8.045 9.019 1.00 97.38 95 ILE A O 1
ATOM 782 N N . ASN A 1 96 ? -18.276 9.144 7.115 1.00 97.56 96 ASN A N 1
ATOM 783 C CA . ASN A 1 96 ? -18.999 10.231 7.776 1.00 97.56 96 ASN A CA 1
ATOM 784 C C . ASN A 1 96 ? -20.349 9.761 8.329 1.00 97.56 96 ASN A C 1
ATOM 786 O O . ASN A 1 96 ? -20.675 10.114 9.461 1.00 97.56 96 ASN A O 1
ATOM 790 N N . ASP A 1 97 ? -21.075 8.925 7.588 1.00 96.56 97 ASP A N 1
ATOM 791 C CA . ASP A 1 97 ? -22.332 8.323 8.040 1.00 96.56 97 ASP A CA 1
ATOM 792 C C . ASP A 1 97 ? -22.102 7.408 9.251 1.00 96.56 97 ASP A C 1
ATOM 794 O O . ASP A 1 97 ? -22.825 7.504 10.241 1.00 96.56 97 ASP A O 1
ATOM 798 N N . LEU A 1 98 ? -21.038 6.594 9.239 1.00 96.62 98 LEU A N 1
ATOM 799 C CA . LEU A 1 98 ? -20.654 5.761 10.382 1.00 96.62 98 LEU A CA 1
ATOM 800 C C . LEU A 1 98 ? -20.312 6.611 11.614 1.00 96.62 98 LEU A C 1
ATOM 802 O O . LEU A 1 98 ? -20.799 6.337 12.709 1.00 96.62 98 LEU A O 1
ATOM 806 N N . ARG A 1 99 ? -19.522 7.681 11.447 1.00 96.50 99 ARG A N 1
ATOM 807 C CA . ARG A 1 99 ? -19.210 8.621 12.540 1.00 96.50 99 ARG A CA 1
ATOM 808 C C . ARG A 1 99 ? -20.466 9.294 13.082 1.00 96.50 99 ARG A C 1
ATOM 810 O O . ARG A 1 99 ? -20.609 9.412 14.296 1.00 96.50 99 ARG A O 1
ATOM 817 N N . ALA A 1 100 ? -21.365 9.741 12.208 1.00 97.06 100 ALA A N 1
ATOM 818 C CA . ALA A 1 100 ? -22.636 10.332 12.609 1.00 97.06 100 ALA A CA 1
ATOM 819 C C . ALA A 1 100 ? -23.491 9.319 13.381 1.00 97.06 100 ALA A C 1
ATOM 821 O O . ALA A 1 100 ? -23.997 9.649 14.451 1.00 97.06 100 ALA A O 1
ATOM 822 N N . GLY A 1 101 ? -23.563 8.077 12.897 1.00 96.44 101 GLY A N 1
ATOM 823 C CA . GLY A 1 101 ? -24.254 6.974 13.553 1.00 96.44 101 GLY A CA 1
ATOM 824 C C . GLY A 1 101 ? -23.742 6.723 14.970 1.00 96.44 101 GLY A C 1
ATOM 825 O O . GLY A 1 101 ? -24.529 6.739 15.916 1.00 96.44 101 GLY A O 1
ATOM 826 N N . VAL A 1 102 ? -22.420 6.605 15.136 1.00 94.38 102 VAL A N 1
ATOM 827 C CA . VAL A 1 102 ? -21.771 6.445 16.450 1.00 94.38 102 VAL A CA 1
ATOM 828 C C . VAL A 1 102 ? -22.056 7.643 17.363 1.00 94.38 102 VAL A C 1
ATOM 830 O O . VAL A 1 102 ? -22.465 7.462 18.507 1.00 94.38 102 VAL A O 1
ATOM 833 N N . ASN A 1 103 ? -21.911 8.873 16.861 1.00 96.00 103 ASN A N 1
ATOM 834 C CA . ASN A 1 103 ? -22.141 10.090 17.649 1.00 96.00 103 ASN A CA 1
ATOM 835 C C . ASN A 1 103 ? -23.608 10.268 18.068 1.00 96.00 103 ASN A C 1
ATOM 837 O O . ASN A 1 103 ? -23.883 10.832 19.125 1.00 96.00 103 ASN A O 1
ATOM 841 N N . SER A 1 104 ? -24.546 9.795 17.247 1.00 96.25 104 SER A N 1
ATOM 842 C CA . SER A 1 104 ? -25.983 9.807 17.541 1.00 96.25 104 SER A CA 1
ATOM 843 C C . SER A 1 104 ? -26.452 8.621 18.390 1.00 96.25 104 SER A C 1
ATOM 845 O O . SER A 1 104 ? -27.633 8.554 18.716 1.00 96.25 104 SER A O 1
ATOM 847 N N . GLN A 1 105 ? -25.539 7.717 18.768 1.00 94.38 105 GLN A N 1
ATOM 848 C CA . GLN A 1 105 ? -25.829 6.505 19.538 1.00 94.38 105 GLN A CA 1
ATOM 849 C C . GLN A 1 105 ? -26.897 5.625 18.871 1.00 94.38 105 GLN A C 1
ATOM 851 O O . GLN A 1 105 ? -27.849 5.183 19.517 1.00 94.38 105 GLN A O 1
ATOM 856 N N . LEU A 1 106 ? -26.742 5.374 17.565 1.00 94.94 106 LEU A N 1
ATOM 857 C CA . LEU A 1 106 ? -27.551 4.366 16.877 1.00 94.94 106 LEU A CA 1
ATOM 858 C C . LEU A 1 106 ? -27.433 3.007 17.571 1.00 94.94 106 LEU A C 1
ATOM 860 O O . LEU A 1 106 ? -26.410 2.686 18.177 1.00 94.94 106 LEU A O 1
ATOM 864 N N . CYS A 1 107 ? -28.483 2.196 17.454 1.00 95.88 107 CYS A N 1
ATOM 865 C CA . CYS A 1 107 ? -28.453 0.856 18.014 1.00 95.88 107 CYS A CA 1
ATOM 866 C C . CYS A 1 107 ? -27.435 -0.032 17.279 1.00 95.88 107 CYS A C 1
ATOM 868 O O . CYS A 1 107 ? -27.135 0.177 16.100 1.00 95.88 107 CYS A O 1
ATOM 870 N N . ASP A 1 108 ? -26.945 -1.068 17.961 1.00 94.75 108 ASP A N 1
ATOM 871 C CA . ASP A 1 108 ? -25.915 -1.968 17.426 1.00 94.75 108 ASP A CA 1
ATOM 872 C C . ASP A 1 108 ? -26.302 -2.610 16.087 1.00 94.75 108 ASP A C 1
ATOM 874 O O . ASP A 1 108 ? -25.437 -2.860 15.249 1.00 94.75 108 ASP A O 1
ATOM 878 N N . ASN A 1 109 ? -27.596 -2.865 15.862 1.00 96.31 109 ASN A N 1
ATOM 879 C CA . ASN A 1 109 ? -28.075 -3.429 14.600 1.00 96.31 109 ASN A CA 1
ATOM 880 C C . ASN A 1 109 ? -27.891 -2.446 13.437 1.00 96.31 109 ASN A C 1
ATOM 882 O O . ASN A 1 109 ? -27.407 -2.844 12.380 1.00 96.31 109 ASN A O 1
ATOM 886 N N . ASP A 1 110 ? -28.221 -1.170 13.639 1.00 95.56 110 ASP A N 1
ATOM 887 C CA . ASP A 1 110 ? -28.066 -0.137 12.612 1.00 95.56 110 ASP A CA 1
ATOM 888 C C . ASP A 1 110 ? -26.584 0.168 12.362 1.00 95.56 110 ASP A C 1
ATOM 890 O O . ASP A 1 110 ? -26.152 0.286 11.214 1.00 95.56 110 ASP A O 1
ATOM 894 N N . LEU A 1 111 ? -25.774 0.214 13.428 1.00 95.75 111 LEU A N 1
ATOM 895 C CA . LEU A 1 111 ? -24.320 0.348 13.313 1.00 95.75 111 LEU A CA 1
ATOM 896 C C . LEU A 1 111 ? -23.704 -0.821 12.540 1.00 95.75 111 LEU A C 1
ATOM 898 O O . LEU A 1 111 ? -22.852 -0.594 11.682 1.00 95.75 111 LEU A O 1
ATOM 902 N N . ARG A 1 112 ? -24.153 -2.058 12.786 1.00 96.69 112 ARG A N 1
ATOM 903 C CA . ARG A 1 112 ? -23.682 -3.238 12.050 1.00 96.69 112 ARG A CA 1
ATOM 904 C C . ARG A 1 112 ? -23.972 -3.122 10.557 1.00 96.69 112 ARG A C 1
ATOM 906 O O . ARG A 1 112 ? -23.083 -3.395 9.763 1.00 96.69 112 ARG A O 1
ATOM 913 N N . VAL A 1 113 ? -25.156 -2.645 10.168 1.00 96.94 113 VAL A N 1
ATOM 914 C CA . VAL A 1 113 ? -25.490 -2.424 8.749 1.00 96.94 113 VAL A CA 1
ATOM 915 C C . VAL A 1 113 ? -24.533 -1.421 8.095 1.00 96.94 113 VAL A C 1
ATOM 917 O O . VAL A 1 113 ? -24.089 -1.650 6.968 1.00 96.94 113 VAL A O 1
ATOM 920 N N . LEU A 1 114 ? -24.183 -0.334 8.792 1.00 97.06 114 LEU A N 1
ATOM 921 C CA . LEU A 1 114 ? -23.215 0.650 8.294 1.00 97.06 114 LEU A CA 1
ATOM 922 C C . LEU A 1 114 ? -21.807 0.056 8.175 1.00 97.06 114 LEU A C 1
ATOM 924 O O . LEU A 1 114 ? -21.153 0.243 7.151 1.00 97.06 114 LEU A O 1
ATOM 928 N N . VAL A 1 115 ? -21.356 -0.693 9.184 1.00 96.88 115 VAL A N 1
ATOM 929 C CA . VAL A 1 115 ? -20.057 -1.383 9.157 1.00 96.88 115 VAL A CA 1
ATOM 930 C C . VAL A 1 115 ? -20.002 -2.389 8.006 1.00 96.88 115 VAL A C 1
ATOM 932 O O . VAL A 1 115 ? -19.063 -2.351 7.218 1.00 96.88 115 VA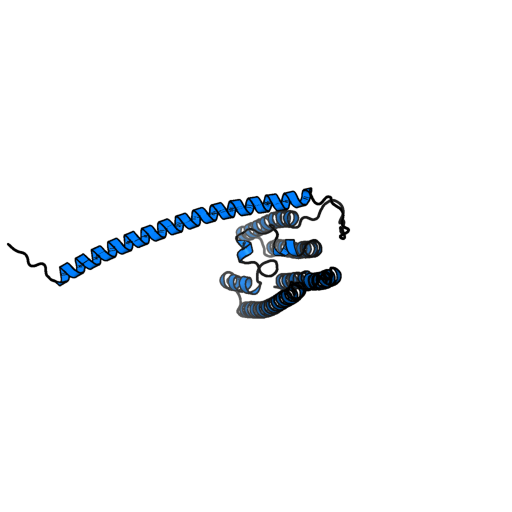L A O 1
ATOM 935 N N . ASP A 1 116 ? -21.027 -3.221 7.831 1.00 97.31 116 ASP A N 1
ATOM 936 C CA . ASP A 1 116 ? -21.099 -4.209 6.747 1.00 97.31 116 ASP A CA 1
ATOM 937 C C . ASP A 1 116 ? -21.125 -3.546 5.359 1.00 97.31 116 ASP A C 1
ATOM 939 O O . ASP A 1 116 ? -20.625 -4.102 4.377 1.00 97.31 116 ASP A O 1
ATOM 943 N N . ALA A 1 117 ? -21.721 -2.356 5.240 1.00 96.94 117 ALA A N 1
ATOM 944 C CA . ALA A 1 117 ? -21.670 -1.565 4.014 1.00 96.94 117 ALA A CA 1
ATOM 945 C C . ALA A 1 117 ? -20.256 -1.029 3.741 1.00 96.94 117 ALA A C 1
ATOM 947 O O . ALA A 1 117 ? -19.764 -1.181 2.623 1.00 96.94 117 ALA A O 1
ATOM 948 N N . VAL A 1 118 ? -19.583 -0.477 4.759 1.00 97.19 118 VAL A N 1
ATOM 949 C CA . VAL A 1 118 ? -18.192 -0.003 4.659 1.00 97.19 118 VAL A CA 1
ATOM 950 C C . VAL A 1 118 ? -17.246 -1.147 4.301 1.00 97.19 118 VAL A C 1
ATOM 952 O O . VAL A 1 118 ? -16.410 -0.971 3.421 1.00 97.19 118 VAL A O 1
ATOM 955 N N . MET A 1 119 ? -17.395 -2.322 4.920 1.00 95.94 119 MET A N 1
ATOM 956 C CA . MET A 1 119 ? -16.553 -3.492 4.643 1.00 95.94 119 MET A CA 1
ATOM 957 C C . MET A 1 119 ? -16.716 -3.985 3.202 1.00 95.94 119 MET A C 1
ATOM 959 O O . MET A 1 119 ? -15.724 -4.186 2.507 1.00 95.94 119 MET A O 1
ATOM 963 N N . ARG A 1 120 ? -17.953 -4.083 2.695 1.00 96.31 120 ARG A N 1
ATOM 964 C CA . ARG A 1 120 ? -18.191 -4.436 1.282 1.00 96.31 120 ARG A CA 1
ATOM 965 C C . ARG A 1 120 ? -17.644 -3.390 0.312 1.00 96.31 120 ARG A C 1
ATOM 967 O O . ARG A 1 120 ? -17.131 -3.746 -0.744 1.00 96.31 120 ARG A O 1
ATOM 974 N N . HIS A 1 121 ? -17.751 -2.105 0.653 1.00 97.06 121 HIS A N 1
ATOM 975 C CA . HIS A 1 121 ? -17.144 -1.032 -0.140 1.00 97.06 121 HIS A CA 1
ATOM 976 C C . HIS A 1 121 ? -15.616 -1.090 -0.091 1.00 97.06 121 HIS A C 1
ATOM 978 O O . HIS A 1 121 ? -14.952 -0.780 -1.076 1.00 97.06 121 HIS A O 1
ATOM 984 N N . TYR A 1 122 ? -15.041 -1.521 1.030 1.00 94.81 122 TYR A N 1
ATOM 985 C CA . TYR A 1 122 ? -13.606 -1.737 1.153 1.00 94.81 122 TYR A CA 1
ATOM 986 C C . TYR A 1 122 ? -13.122 -2.862 0.235 1.00 94.81 122 TYR A C 1
ATOM 988 O O . TYR A 1 122 ? -12.158 -2.656 -0.490 1.00 94.81 122 TYR A O 1
ATOM 996 N N . ASP A 1 123 ? -13.831 -3.990 0.148 1.00 95.69 123 ASP A N 1
ATOM 997 C CA . ASP A 1 123 ? -13.487 -5.075 -0.788 1.00 95.69 123 ASP A CA 1
ATOM 998 C C . ASP A 1 123 ? -13.436 -4.619 -2.258 1.00 95.69 123 ASP A C 1
ATOM 1000 O O . ASP A 1 123 ? -12.619 -5.099 -3.052 1.00 95.69 123 ASP A O 1
ATOM 1004 N N . GLU A 1 124 ? -14.273 -3.647 -2.625 1.00 96.06 124 GLU A N 1
ATOM 1005 C CA . GLU A 1 124 ? -14.337 -3.116 -3.985 1.00 96.06 124 GLU A CA 1
ATOM 1006 C C . GLU A 1 124 ? -13.019 -2.464 -4.431 1.00 96.06 124 GLU A C 1
ATOM 1008 O O . GLU A 1 124 ? -12.661 -2.553 -5.610 1.00 96.06 124 GLU A O 1
ATOM 1013 N N . ILE A 1 125 ? -12.229 -1.884 -3.514 1.00 95.25 125 ILE A N 1
ATOM 1014 C CA . ILE A 1 125 ? -10.936 -1.295 -3.891 1.00 95.25 125 ILE A CA 1
ATOM 1015 C C . ILE A 1 125 ? -9.962 -2.352 -4.400 1.00 95.25 125 ILE A C 1
ATOM 1017 O O . ILE A 1 125 ? -9.249 -2.113 -5.373 1.00 95.25 125 ILE A O 1
ATOM 1021 N N . PHE A 1 126 ? -9.963 -3.547 -3.811 1.00 95.38 126 PHE A N 1
ATOM 1022 C CA . PHE A 1 126 ? -9.099 -4.639 -4.251 1.00 95.38 126 PHE A CA 1
ATOM 1023 C C . PHE A 1 126 ? -9.552 -5.196 -5.598 1.00 95.38 126 PHE A C 1
ATOM 1025 O O . PHE A 1 126 ? -8.714 -5.546 -6.431 1.00 95.38 126 PHE A O 1
ATOM 1032 N N . ARG A 1 127 ? -10.863 -5.189 -5.877 1.00 95.44 127 ARG A N 1
ATOM 1033 C CA . ARG A 1 127 ? -11.388 -5.508 -7.211 1.00 95.44 127 ARG A CA 1
ATOM 1034 C C . ARG A 1 127 ? -10.901 -4.500 -8.255 1.00 95.44 127 ARG A C 1
ATOM 1036 O O . ARG A 1 127 ? -10.397 -4.908 -9.304 1.00 95.44 127 ARG A O 1
ATOM 1043 N N . LEU A 1 128 ? -11.002 -3.199 -7.966 1.00 95.00 128 LEU A N 1
ATOM 1044 C CA . LEU A 1 128 ? -10.521 -2.128 -8.849 1.00 95.00 128 LEU A CA 1
ATOM 1045 C C . LEU A 1 128 ? -9.010 -2.216 -9.078 1.00 95.00 128 LEU A C 1
ATOM 1047 O O . LEU A 1 128 ? -8.557 -2.113 -10.218 1.00 95.00 128 LEU A O 1
ATOM 1051 N N . LYS A 1 129 ? -8.229 -2.468 -8.024 1.00 94.25 129 LYS A N 1
ATOM 1052 C CA . LYS A 1 129 ? -6.777 -2.670 -8.118 1.00 94.25 129 LYS A CA 1
ATOM 1053 C C . LYS A 1 129 ? -6.417 -3.917 -8.908 1.00 94.25 129 LYS A C 1
ATOM 1055 O O . LYS A 1 129 ? -5.497 -3.870 -9.713 1.00 94.25 129 LYS A O 1
ATOM 1060 N N . GLY A 1 130 ? -7.169 -5.005 -8.758 1.00 93.88 130 GLY A N 1
ATOM 1061 C CA . GLY A 1 130 ? -6.986 -6.214 -9.559 1.00 93.88 130 GLY A CA 1
ATOM 1062 C C . GLY A 1 130 ? -7.184 -5.968 -11.057 1.00 93.88 130 GLY A C 1
ATOM 1063 O O . GLY A 1 130 ? -6.450 -6.524 -11.872 1.00 93.88 130 GLY A O 1
ATOM 1064 N N . ILE A 1 131 ? -8.133 -5.105 -11.433 1.00 93.06 131 ILE A N 1
ATOM 1065 C CA . ILE A 1 131 ? -8.303 -4.666 -12.827 1.00 93.06 131 ILE A CA 1
ATOM 1066 C C . ILE A 1 131 ? -7.152 -3.743 -13.237 1.00 93.06 131 ILE A C 1
ATOM 1068 O O . ILE A 1 131 ? -6.532 -3.971 -14.273 1.00 93.06 131 ILE A O 1
ATOM 1072 N N . GLY A 1 132 ? -6.827 -2.742 -12.415 1.00 91.38 132 GLY A N 1
ATOM 1073 C CA . GLY A 1 132 ? -5.759 -1.777 -12.686 1.00 91.38 132 GLY A CA 1
ATOM 1074 C C . GLY A 1 132 ? -4.392 -2.423 -12.880 1.00 91.38 132 GLY A C 1
ATOM 1075 O O . GLY A 1 132 ? -3.705 -2.090 -13.838 1.00 91.38 132 GLY A O 1
ATOM 1076 N N . THR A 1 133 ? -4.033 -3.401 -12.050 1.00 92.62 133 THR A N 1
ATOM 1077 C CA . THR A 1 133 ? -2.784 -4.163 -12.170 1.00 92.62 133 THR A CA 1
ATOM 1078 C C . THR A 1 133 ? -2.688 -4.907 -13.503 1.00 92.62 133 THR A C 1
ATOM 1080 O O . THR A 1 133 ? -1.616 -4.928 -14.100 1.00 92.62 133 THR A O 1
ATOM 1083 N N . LYS A 1 134 ? -3.796 -5.483 -13.990 1.00 90.12 134 LYS A N 1
ATOM 1084 C CA . LYS A 1 134 ? -3.834 -6.193 -15.281 1.00 90.12 134 LYS A CA 1
ATOM 1085 C C . LYS A 1 134 ? -3.722 -5.259 -16.480 1.00 90.12 134 LYS A C 1
ATOM 1087 O O . LYS A 1 134 ? -3.218 -5.666 -17.519 1.00 90.12 134 LYS A O 1
ATOM 1092 N N . VAL A 1 135 ? -4.240 -4.039 -16.351 1.00 88.75 135 VAL A N 1
ATOM 1093 C CA . VAL A 1 135 ? -4.173 -3.021 -17.407 1.00 88.75 135 VAL A CA 1
ATOM 1094 C C . VAL A 1 135 ? -2.786 -2.380 -17.442 1.00 88.75 135 VAL A C 1
ATOM 1096 O O . VAL A 1 135 ? -2.181 -2.293 -18.505 1.00 88.75 135 VAL A O 1
ATOM 1099 N N . ASP A 1 136 ? -2.283 -1.934 -16.289 1.00 88.06 136 ASP A N 1
ATOM 1100 C CA . ASP A 1 136 ? -0.966 -1.313 -16.151 1.00 88.06 136 ASP A CA 1
ATOM 1101 C C . ASP A 1 136 ? -0.435 -1.439 -14.708 1.00 88.06 136 ASP A C 1
ATOM 1103 O O . ASP A 1 136 ? -0.710 -0.625 -13.817 1.00 88.06 136 ASP A O 1
ATOM 1107 N N . VAL A 1 137 ? 0.391 -2.464 -14.494 1.00 90.50 137 VAL A N 1
ATOM 1108 C CA . VAL A 1 137 ? 1.092 -2.739 -13.230 1.00 90.50 137 VAL A CA 1
ATOM 1109 C C . VAL A 1 137 ? 1.994 -1.579 -12.782 1.00 90.50 137 VAL A C 1
ATOM 1111 O O . VAL A 1 137 ? 2.129 -1.314 -11.584 1.00 90.50 137 VAL A O 1
ATOM 1114 N N . PHE A 1 138 ? 2.590 -0.838 -13.721 1.00 88.56 138 PHE A N 1
ATOM 1115 C CA . PHE A 1 138 ? 3.474 0.282 -13.401 1.00 88.56 138 PHE A CA 1
ATOM 1116 C C . PHE A 1 138 ? 2.677 1.499 -12.955 1.00 88.56 138 PHE A C 1
ATOM 1118 O O . PHE A 1 138 ? 3.098 2.198 -12.030 1.00 88.56 138 PHE A O 1
ATOM 1125 N N . ASN A 1 139 ? 1.499 1.723 -13.536 1.00 86.69 139 ASN A N 1
ATOM 1126 C CA . ASN A 1 139 ? 0.579 2.735 -13.036 1.00 86.69 139 ASN A CA 1
ATOM 1127 C C . ASN A 1 139 ? 0.094 2.407 -11.612 1.00 86.69 139 ASN A C 1
ATOM 1129 O O . ASN A 1 139 ? -0.130 3.314 -10.815 1.00 86.69 139 ASN A O 1
ATOM 1133 N N . MET A 1 140 ? 0.003 1.132 -11.223 1.00 90.62 140 MET A N 1
ATOM 1134 C CA . MET A 1 140 ? -0.325 0.784 -9.830 1.00 90.62 140 MET A CA 1
ATOM 1135 C C . MET A 1 140 ? 0.808 1.102 -8.863 1.00 90.62 140 MET A C 1
ATOM 1137 O O . MET A 1 140 ? 0.559 1.638 -7.785 1.00 90.62 140 MET A O 1
ATOM 1141 N N . LEU A 1 141 ? 2.055 0.862 -9.256 1.00 88.25 141 LEU A N 1
ATOM 1142 C CA . LEU A 1 141 ? 3.217 1.135 -8.407 1.00 88.25 141 LEU A CA 1
ATOM 1143 C C . LEU A 1 141 ? 3.629 2.613 -8.383 1.00 88.25 141 LEU A C 1
ATOM 1145 O O . LEU A 1 141 ? 4.185 3.081 -7.393 1.00 88.25 141 LEU A O 1
ATOM 1149 N N . SER A 1 142 ? 3.422 3.343 -9.479 1.00 82.81 142 SER A N 1
ATOM 1150 C CA . SER A 1 142 ? 4.002 4.678 -9.711 1.00 82.81 142 SER A CA 1
ATOM 1151 C C . SER A 1 142 ? 3.021 5.692 -10.315 1.00 82.81 142 SER A C 1
ATOM 1153 O O . SER A 1 142 ? 3.432 6.760 -10.792 1.00 82.81 142 SER A O 1
ATOM 1155 N N . GLY A 1 143 ? 1.728 5.372 -10.330 1.00 81.00 143 GLY A N 1
ATOM 1156 C CA . GLY A 1 143 ? 0.651 6.252 -10.787 1.00 81.00 143 GLY A CA 1
ATOM 1157 C C . GLY A 1 143 ? 0.404 7.438 -9.859 1.00 81.00 143 GLY A C 1
ATOM 1158 O O . GLY A 1 143 ? 1.017 7.566 -8.799 1.00 81.00 143 GLY A O 1
ATOM 1159 N N . MET A 1 144 ? -0.482 8.340 -10.278 1.00 81.38 144 MET A N 1
ATOM 1160 C CA . MET A 1 144 ? -0.831 9.552 -9.526 1.00 81.38 144 MET A CA 1
ATOM 1161 C C . MET A 1 144 ? -2.114 9.392 -8.710 1.00 81.38 144 MET A C 1
ATOM 1163 O O . MET A 1 144 ? -2.632 10.379 -8.193 1.00 81.38 144 MET A O 1
ATOM 1167 N N . TRP A 1 145 ? -2.606 8.159 -8.574 1.00 85.75 145 TRP A N 1
ATOM 1168 C CA . TRP A 1 145 ? -3.807 7.830 -7.807 1.00 85.75 145 TRP A CA 1
ATOM 1169 C C . TRP A 1 145 ? -3.647 8.078 -6.298 1.00 85.75 145 TRP A C 1
ATOM 1171 O O . TRP A 1 145 ? -4.638 8.153 -5.585 1.00 85.75 145 TRP A O 1
ATOM 1181 N N . ASN A 1 146 ? -2.416 8.254 -5.815 1.00 85.69 146 ASN A N 1
ATOM 1182 C CA . ASN A 1 146 ? -2.106 8.622 -4.439 1.00 85.69 146 ASN A CA 1
ATOM 1183 C C . ASN A 1 146 ? -1.510 10.035 -4.337 1.00 85.69 146 ASN A C 1
ATOM 1185 O O . ASN A 1 146 ? -0.858 10.578 -5.246 1.00 85.69 146 ASN A O 1
ATOM 1189 N N . THR A 1 147 ? -1.701 10.631 -3.168 1.00 84.62 147 THR A N 1
ATOM 1190 C CA . THR A 1 147 ? -1.069 11.892 -2.806 1.00 84.62 147 THR A CA 1
ATOM 1191 C C . THR A 1 147 ? 0.443 11.705 -2.626 1.00 84.62 147 THR A C 1
ATOM 1193 O O . THR A 1 147 ? 0.913 10.620 -2.269 1.00 84.62 147 THR A O 1
ATOM 1196 N N . PRO A 1 148 ? 1.247 12.765 -2.818 1.00 82.06 148 PRO A N 1
ATOM 1197 C CA . PRO A 1 148 ? 2.690 12.698 -2.586 1.00 82.06 148 PRO A CA 1
ATOM 1198 C C . PRO A 1 148 ? 3.064 12.249 -1.166 1.00 82.06 148 PRO A C 1
ATOM 1200 O O . PRO A 1 148 ? 4.071 11.571 -0.984 1.00 82.06 148 PRO A O 1
ATOM 1203 N N . ALA A 1 149 ? 2.243 12.597 -0.169 1.00 86.56 149 ALA A N 1
ATOM 1204 C CA . ALA A 1 149 ? 2.444 12.177 1.214 1.00 86.56 149 ALA A CA 1
ATOM 1205 C C . ALA A 1 149 ? 2.216 10.668 1.393 1.00 86.56 149 ALA A C 1
ATOM 1207 O O . ALA A 1 149 ? 3.035 10.002 2.018 1.00 86.56 149 ALA A O 1
ATOM 1208 N N . GLU A 1 150 ? 1.153 10.114 0.803 1.00 87.62 150 GLU A N 1
ATOM 1209 C CA . GLU A 1 150 ? 0.846 8.678 0.871 1.00 87.62 150 GLU A CA 1
ATOM 1210 C C . GLU A 1 150 ? 1.925 7.818 0.206 1.00 87.62 150 GLU A C 1
ATOM 1212 O O . GLU A 1 150 ? 2.237 6.738 0.704 1.00 87.62 150 GLU A O 1
ATOM 1217 N N . ARG A 1 151 ? 2.561 8.307 -0.869 1.00 85.81 151 ARG A N 1
ATOM 1218 C CA . ARG A 1 151 ? 3.654 7.585 -1.551 1.00 85.81 151 ARG A CA 1
ATOM 1219 C C . ARG A 1 151 ? 4.808 7.220 -0.627 1.00 85.81 151 ARG A C 1
ATOM 1221 O O . ARG A 1 151 ? 5.424 6.181 -0.833 1.00 85.81 151 ARG A O 1
ATOM 1228 N N . LEU A 1 152 ? 5.090 8.044 0.382 1.00 84.81 152 LEU A N 1
ATOM 1229 C CA . LEU A 1 152 ? 6.170 7.794 1.343 1.00 84.81 152 LEU A CA 1
ATOM 1230 C C . LEU A 1 152 ? 5.899 6.577 2.235 1.00 84.81 152 LEU A C 1
ATOM 1232 O O . LEU A 1 152 ? 6.838 6.001 2.777 1.00 84.81 152 LEU A O 1
ATOM 1236 N N . PHE A 1 153 ? 4.632 6.192 2.375 1.00 86.31 153 PHE A N 1
ATOM 1237 C CA . PHE A 1 153 ? 4.188 5.069 3.197 1.00 86.31 153 PHE A CA 1
ATOM 1238 C C . PHE A 1 153 ? 3.753 3.864 2.358 1.00 86.31 153 PHE A C 1
ATOM 1240 O O . PHE A 1 153 ? 3.247 2.884 2.904 1.00 86.31 153 PHE A O 1
ATOM 1247 N N . MET A 1 154 ? 3.934 3.921 1.034 1.00 88.81 154 MET A N 1
ATOM 1248 C CA . MET A 1 154 ? 3.584 2.811 0.164 1.00 88.81 154 MET A CA 1
ATOM 1249 C C . MET A 1 154 ? 4.642 1.709 0.150 1.00 88.81 154 MET A C 1
ATOM 1251 O O . MET A 1 154 ? 5.845 1.937 0.070 1.00 88.81 154 MET A O 1
ATOM 1255 N N . TRP A 1 155 ? 4.136 0.490 0.101 1.00 94.38 155 TRP A N 1
ATOM 1256 C CA . TRP A 1 155 ? 4.807 -0.781 -0.037 1.00 94.38 155 TRP A CA 1
ATOM 1257 C C . TRP A 1 155 ? 3.949 -1.658 -0.961 1.00 94.38 155 TRP A C 1
ATOM 1259 O O . TRP A 1 155 ? 2.772 -1.887 -0.695 1.00 94.38 155 TRP A O 1
ATOM 1269 N N . LEU A 1 156 ? 4.508 -2.076 -2.102 1.00 93.75 156 LEU A N 1
ATOM 1270 C CA . LEU A 1 156 ? 3.818 -2.903 -3.107 1.00 93.75 156 LEU A CA 1
ATOM 1271 C C . LEU A 1 156 ? 2.369 -2.443 -3.391 1.00 93.75 156 LEU A C 1
ATOM 1273 O O . LEU A 1 156 ? 1.410 -3.203 -3.264 1.00 93.75 156 LEU A O 1
ATOM 1277 N N . GLY A 1 157 ? 2.204 -1.164 -3.746 1.00 90.75 157 GLY A N 1
ATOM 1278 C CA . GLY A 1 157 ? 0.902 -0.600 -4.118 1.00 90.75 157 GLY A CA 1
ATOM 1279 C C . GLY A 1 157 ? -0.013 -0.210 -2.946 1.00 90.75 157 GLY A C 1
ATOM 1280 O O . GLY A 1 157 ? -1.212 -0.032 -3.148 1.00 90.75 157 GLY A O 1
ATOM 1281 N N . GLY A 1 158 ? 0.482 -0.088 -1.712 1.00 92.88 158 GLY A N 1
ATOM 1282 C CA . GLY A 1 158 ? -0.169 0.684 -0.637 1.00 92.88 158 GLY A CA 1
ATOM 1283 C C . GLY A 1 158 ? 0.394 0.369 0.747 1.00 92.88 158 GLY A C 1
ATOM 1284 O O . GLY A 1 158 ? 1.585 0.162 0.850 1.00 92.88 158 GLY A O 1
ATOM 1285 N N . PHE A 1 159 ? -0.380 0.420 1.827 1.00 93.25 159 PHE A N 1
ATOM 1286 C CA . PHE A 1 159 ? 0.200 0.349 3.180 1.00 93.25 159 PHE A CA 1
ATOM 1287 C C . PHE A 1 159 ? 0.692 -1.061 3.572 1.00 93.25 159 PHE A C 1
ATOM 1289 O O . PHE A 1 159 ? 0.270 -2.061 2.995 1.00 93.25 159 PHE A O 1
ATOM 1296 N N . LYS A 1 160 ? 1.561 -1.136 4.586 1.00 95.94 160 LYS A N 1
ATOM 1297 C CA . LYS A 1 160 ? 1.889 -2.384 5.294 1.00 95.94 160 LYS A CA 1
ATOM 1298 C C . LYS A 1 160 ? 0.856 -2.650 6.386 1.00 95.94 160 LYS A C 1
ATOM 1300 O O . LYS A 1 160 ? 0.643 -1.786 7.241 1.00 95.94 160 LYS A O 1
ATOM 1305 N N . SER A 1 161 ? 0.223 -3.818 6.364 1.00 95.75 161 SER A N 1
ATOM 1306 C CA . SER A 1 161 ? -0.786 -4.214 7.351 1.00 95.75 161 SER A CA 1
ATOM 1307 C C . SER A 1 161 ? -0.199 -4.280 8.760 1.00 95.75 161 SER A C 1
ATOM 1309 O O . SER A 1 161 ? -0.836 -3.838 9.713 1.00 95.75 161 SER A O 1
ATOM 1311 N N . SER A 1 162 ? 1.043 -4.750 8.899 1.00 96.00 162 SER A N 1
ATOM 1312 C CA . SER A 1 162 ? 1.755 -4.820 10.183 1.00 96.00 162 SER A CA 1
ATOM 1313 C C . SER A 1 162 ? 1.878 -3.454 10.880 1.00 96.00 162 SER A C 1
ATOM 1315 O O . SER A 1 162 ? 1.643 -3.339 12.086 1.00 96.00 162 SER A O 1
ATOM 1317 N N . GLU A 1 163 ? 2.199 -2.403 10.122 1.00 93.75 163 GLU A N 1
ATOM 1318 C CA . GLU A 1 163 ? 2.325 -1.032 10.624 1.00 93.75 163 GLU A CA 1
ATOM 1319 C C . GLU A 1 163 ? 0.957 -0.431 10.962 1.00 93.75 163 GLU A C 1
ATOM 1321 O O . GLU A 1 163 ? 0.822 0.263 11.970 1.00 93.75 163 GLU A O 1
ATOM 1326 N N . LEU A 1 164 ? -0.079 -0.739 10.174 1.00 92.19 164 LEU A N 1
ATOM 1327 C CA . LEU A 1 164 ? -1.444 -0.311 10.483 1.00 92.19 164 LEU A CA 1
ATOM 1328 C C . LEU A 1 164 ? -1.936 -0.932 11.799 1.00 92.19 164 LEU A C 1
ATOM 1330 O O . LEU A 1 164 ? -2.429 -0.218 12.673 1.00 92.19 164 LEU A O 1
ATOM 1334 N N . LEU A 1 165 ? -1.749 -2.242 11.976 1.00 92.88 165 LEU A N 1
ATOM 1335 C CA . LEU A 1 165 ? -2.142 -2.967 13.190 1.00 92.88 165 LEU A CA 1
ATOM 1336 C C . LEU A 1 165 ? -1.421 -2.437 14.434 1.00 92.88 165 LEU A C 1
ATOM 1338 O O . LEU A 1 165 ? -2.030 -2.292 15.495 1.00 92.88 165 LEU A O 1
ATOM 1342 N N . LYS A 1 166 ? -0.145 -2.064 14.290 1.00 90.62 166 LYS A N 1
ATOM 1343 C CA . LYS A 1 166 ? 0.647 -1.433 15.352 1.00 90.62 166 LYS A CA 1
ATOM 1344 C C . LYS A 1 166 ? 0.038 -0.118 15.841 1.00 90.62 166 LYS A C 1
ATOM 1346 O O . LYS A 1 166 ? 0.072 0.162 17.036 1.00 90.62 166 LYS A O 1
ATOM 1351 N N . ILE A 1 167 ? -0.501 0.687 14.925 1.00 89.81 167 ILE A N 1
ATOM 1352 C CA . ILE A 1 167 ? -1.163 1.959 15.243 1.00 89.81 167 ILE A CA 1
ATOM 1353 C C . ILE A 1 167 ? -2.527 1.688 15.887 1.00 89.81 167 ILE A C 1
ATOM 1355 O O . ILE A 1 167 ? -2.838 2.255 16.936 1.00 89.81 167 ILE A O 1
ATOM 1359 N N . LEU A 1 168 ? -3.321 0.786 15.300 1.00 86.94 168 LEU A N 1
ATOM 1360 C CA . LEU A 1 168 ? -4.670 0.454 15.771 1.00 86.94 168 LEU A CA 1
ATOM 1361 C C . LEU A 1 168 ? -4.684 -0.040 17.219 1.00 86.94 168 LEU A C 1
ATOM 1363 O O . LEU A 1 168 ? -5.517 0.414 18.001 1.00 86.94 168 LEU A O 1
ATOM 1367 N N . GLY A 1 169 ? -3.728 -0.891 17.604 1.00 80.56 169 GLY A N 1
ATOM 1368 C CA . GLY A 1 169 ? -3.635 -1.411 18.972 1.00 80.56 169 GLY A CA 1
ATOM 1369 C C . GLY A 1 169 ? -3.491 -0.332 20.053 1.00 80.56 169 GLY A C 1
ATOM 1370 O O . GLY A 1 169 ? -3.782 -0.595 21.211 1.00 80.56 169 GLY A O 1
ATOM 1371 N N . THR A 1 170 ? -3.079 0.888 19.691 1.00 81.44 170 THR A N 1
ATOM 1372 C CA . THR A 1 170 ? -2.945 2.016 20.632 1.00 81.44 170 THR A CA 1
ATOM 1373 C C . THR A 1 170 ? -4.163 2.940 20.685 1.00 81.44 170 THR A C 1
ATOM 1375 O O . THR A 1 170 ? -4.203 3.853 21.507 1.00 81.44 170 THR A O 1
ATOM 1378 N N . HIS A 1 171 ? -5.140 2.742 19.796 1.00 83.06 171 HIS A N 1
ATOM 1379 C CA . HIS A 1 171 ? -6.268 3.659 19.604 1.00 83.06 171 HIS A CA 1
ATOM 1380 C C . HIS A 1 171 ? -7.642 3.018 19.809 1.00 83.06 171 HIS A C 1
ATOM 1382 O O . HIS A 1 171 ? -8.640 3.736 19.844 1.00 83.06 171 HIS A O 1
ATOM 1388 N N . VAL A 1 172 ? -7.706 1.695 19.937 1.00 80.12 172 VAL A N 1
ATOM 1389 C CA . VAL A 1 172 ? -8.951 0.955 20.141 1.00 80.12 172 VAL A CA 1
ATOM 1390 C C . VAL A 1 172 ? -8.971 0.452 21.583 1.00 80.12 172 VAL A C 1
ATOM 1392 O O . VAL A 1 172 ? -8.423 -0.601 21.871 1.00 80.12 172 VAL A O 1
ATOM 1395 N N . ASP A 1 173 ? -9.590 1.215 22.485 1.00 77.69 173 ASP A N 1
ATOM 1396 C CA . ASP A 1 173 ? -9.877 0.804 23.866 1.00 77.69 173 ASP A CA 1
ATOM 1397 C C . ASP A 1 173 ? -11.400 0.807 24.094 1.00 77.69 173 ASP A C 1
ATOM 1399 O O . ASP A 1 173 ? -12.067 1.748 23.649 1.00 77.69 173 ASP A O 1
ATOM 1403 N N . PRO A 1 174 ? -11.982 -0.181 24.806 1.00 82.75 174 PRO A N 1
ATOM 1404 C CA . PRO A 1 174 ? -11.334 -1.313 25.475 1.00 82.75 174 PRO A CA 1
ATOM 1405 C C . PRO A 1 174 ? -11.275 -2.585 24.603 1.00 82.75 174 PRO A C 1
ATOM 1407 O O . PRO A 1 174 ? -12.294 -3.041 24.083 1.00 82.75 174 PRO A O 1
ATOM 1410 N N . LEU A 1 175 ? -10.094 -3.207 24.510 1.00 87.31 175 LEU A N 1
ATOM 1411 C CA . LEU A 1 175 ? -9.899 -4.547 23.938 1.00 87.31 175 LEU A CA 1
ATOM 1412 C C . LEU A 1 175 ? -9.706 -5.587 25.048 1.00 87.31 175 LEU A C 1
ATOM 1414 O O . LEU A 1 175 ? -9.074 -5.324 26.068 1.00 87.31 175 LEU A O 1
ATOM 1418 N N . THR A 1 176 ? -10.231 -6.792 24.842 1.00 91.44 176 THR A N 1
ATOM 1419 C CA . THR A 1 176 ? -9.962 -7.938 25.726 1.00 91.44 176 THR A CA 1
ATOM 1420 C C . THR A 1 176 ? -8.548 -8.485 25.512 1.00 91.44 176 THR A C 1
ATOM 1422 O O . THR A 1 176 ? -7.999 -8.377 24.414 1.00 91.44 176 THR A O 1
ATOM 1425 N N . ASP A 1 177 ? -7.985 -9.171 26.513 1.00 91.69 177 ASP A N 1
ATOM 1426 C CA . ASP A 1 177 ? -6.667 -9.821 26.398 1.00 91.69 177 ASP A CA 1
ATOM 1427 C C . ASP A 1 177 ? -6.594 -10.782 25.200 1.00 91.69 177 ASP A C 1
ATOM 1429 O O . ASP A 1 177 ? -5.593 -10.837 24.486 1.00 91.69 177 ASP A O 1
ATOM 1433 N N . GLN A 1 178 ? -7.683 -11.510 24.929 1.00 94.00 178 GLN A N 1
ATOM 1434 C CA . GLN A 1 178 ? -7.763 -12.417 23.785 1.00 94.00 178 GLN A CA 1
ATOM 1435 C C . GLN A 1 178 ? -7.713 -11.665 22.447 1.00 94.00 178 GLN A C 1
ATOM 1437 O O . GLN A 1 178 ? -7.047 -12.119 21.516 1.00 94.00 178 GLN A O 1
ATOM 1442 N N . GLN A 1 179 ? -8.386 -10.516 22.343 1.00 91.44 179 GLN A N 1
ATOM 1443 C CA . GLN A 1 179 ? -8.324 -9.668 21.148 1.00 91.44 179 GLN A CA 1
ATOM 1444 C C . GLN A 1 179 ? -6.935 -9.054 20.974 1.00 91.44 179 GLN A C 1
ATOM 1446 O O . GLN A 1 179 ? -6.432 -9.021 19.854 1.00 91.44 179 GLN A O 1
ATOM 1451 N N . LEU A 1 180 ? -6.287 -8.638 22.065 1.00 90.69 180 LEU A N 1
ATOM 1452 C CA . LEU A 1 180 ? -4.930 -8.099 22.023 1.00 90.69 180 LEU A CA 1
ATOM 1453 C C . LEU A 1 180 ? -3.930 -9.147 21.518 1.00 90.69 180 LEU A C 1
ATOM 1455 O O . LEU A 1 180 ? -3.149 -8.870 20.610 1.00 90.69 180 LEU A O 1
ATOM 1459 N N . ILE A 1 181 ? -4.001 -10.375 22.041 1.00 92.75 181 ILE A N 1
ATOM 1460 C CA . ILE A 1 181 ? -3.195 -11.505 21.552 1.00 92.75 181 ILE A CA 1
ATOM 1461 C C . ILE A 1 181 ? -3.493 -11.778 20.071 1.00 92.75 181 ILE A C 1
ATOM 1463 O O . ILE A 1 181 ? -2.567 -11.999 19.291 1.00 92.75 181 ILE A O 1
ATOM 1467 N N . GLY A 1 182 ? -4.765 -11.731 19.666 1.00 93.44 182 GLY A N 1
ATOM 1468 C CA . GLY A 1 182 ? -5.178 -11.885 18.270 1.00 93.44 182 GLY A CA 1
ATOM 1469 C C . GLY A 1 182 ? -4.543 -10.848 17.341 1.00 93.44 182 GLY A C 1
ATOM 1470 O O . GLY A 1 182 ? -3.966 -11.221 16.320 1.00 93.44 182 GLY A O 1
ATOM 1471 N N . ILE A 1 183 ? -4.578 -9.568 17.723 1.00 92.38 183 ILE A N 1
ATOM 1472 C CA . ILE A 1 183 ? -3.957 -8.467 16.970 1.00 92.38 183 ILE A CA 1
ATOM 1473 C C . ILE A 1 183 ? -2.439 -8.653 16.890 1.00 92.38 183 ILE A C 1
ATOM 1475 O O . ILE A 1 183 ? -1.876 -8.529 15.805 1.00 92.38 183 ILE A O 1
ATOM 1479 N N . CYS A 1 184 ? -1.775 -9.009 17.994 1.00 92.94 184 CYS A N 1
ATOM 1480 C CA . CYS A 1 184 ? -0.332 -9.272 18.007 1.00 92.94 184 CYS A CA 1
ATOM 1481 C C . CYS A 1 184 ? 0.057 -10.425 17.066 1.00 92.94 184 CYS A C 1
ATOM 1483 O O . CYS A 1 184 ? 1.019 -10.309 16.304 1.00 92.94 184 CYS A O 1
ATOM 1485 N N . ASN A 1 185 ? -0.705 -11.522 17.075 1.00 95.69 185 ASN A N 1
ATOM 1486 C CA . ASN A 1 185 ? -0.468 -12.659 16.184 1.00 95.69 185 ASN A CA 1
ATOM 1487 C C . ASN A 1 185 ? -0.686 -12.278 14.714 1.00 95.69 185 ASN A C 1
ATOM 1489 O O . ASN A 1 185 ? 0.132 -12.624 13.859 1.00 95.69 185 ASN A O 1
ATOM 1493 N N . LEU A 1 186 ? -1.761 -11.539 14.418 1.00 95.50 186 LEU A N 1
ATOM 1494 C CA . LEU A 1 186 ? -2.052 -11.060 13.068 1.00 95.50 186 LEU A CA 1
ATOM 1495 C C . LEU A 1 186 ? -0.956 -10.113 12.574 1.00 95.50 186 LEU A C 1
ATOM 1497 O O . LEU A 1 186 ? -0.492 -10.250 11.445 1.00 95.50 186 LEU A O 1
ATOM 1501 N N . GLN A 1 187 ? -0.483 -9.208 13.431 1.00 95.94 187 GLN A N 1
ATOM 1502 C CA . GLN A 1 187 ? 0.625 -8.309 13.130 1.00 95.94 187 GLN A CA 1
ATOM 1503 C C . GLN A 1 187 ? 1.900 -9.091 12.799 1.00 95.94 187 GLN A C 1
ATOM 1505 O O . GLN A 1 187 ? 2.535 -8.821 11.780 1.00 95.94 187 GLN A O 1
ATOM 1510 N N . GLN A 1 188 ? 2.265 -10.073 13.629 1.00 96.75 188 GLN A N 1
ATOM 1511 C CA . GLN A 1 188 ? 3.457 -10.892 13.414 1.00 96.75 188 GLN A CA 1
ATOM 1512 C C . GLN A 1 188 ? 3.364 -11.692 12.109 1.00 96.75 188 GLN A C 1
ATOM 1514 O O . GLN A 1 188 ? 4.318 -11.709 11.332 1.00 96.75 188 GLN A O 1
ATOM 1519 N N . SER A 1 189 ? 2.220 -12.327 11.849 1.00 97.75 189 SER A N 1
ATOM 1520 C CA . SER A 1 189 ? 1.991 -13.076 10.610 1.00 97.75 189 SER A CA 1
ATOM 1521 C C . SER A 1 189 ? 2.030 -12.165 9.380 1.00 97.75 189 SER A C 1
ATOM 1523 O O . SER A 1 189 ? 2.614 -12.533 8.362 1.00 97.75 189 SER A O 1
ATOM 1525 N N . SER A 1 190 ? 1.451 -10.964 9.476 1.00 97.75 190 SER A N 1
ATOM 1526 C CA . SER A 1 190 ? 1.473 -9.969 8.397 1.00 97.75 190 SER A CA 1
ATOM 1527 C C . SER A 1 190 ? 2.896 -9.526 8.091 1.00 97.75 190 SER A C 1
ATOM 1529 O O . SER A 1 190 ? 3.304 -9.552 6.936 1.00 97.75 190 SER A O 1
ATOM 1531 N N . GLN A 1 191 ? 3.684 -9.213 9.123 1.00 97.94 191 GLN A N 1
ATOM 1532 C CA . GLN A 1 191 ? 5.084 -8.820 8.968 1.00 97.94 191 GLN A CA 1
ATOM 1533 C C . GLN A 1 191 ? 5.905 -9.902 8.255 1.00 97.94 191 GLN A C 1
ATOM 1535 O O . GLN A 1 191 ? 6.677 -9.595 7.353 1.00 97.94 191 GLN A O 1
ATOM 1540 N N . GLN A 1 192 ? 5.717 -11.175 8.610 1.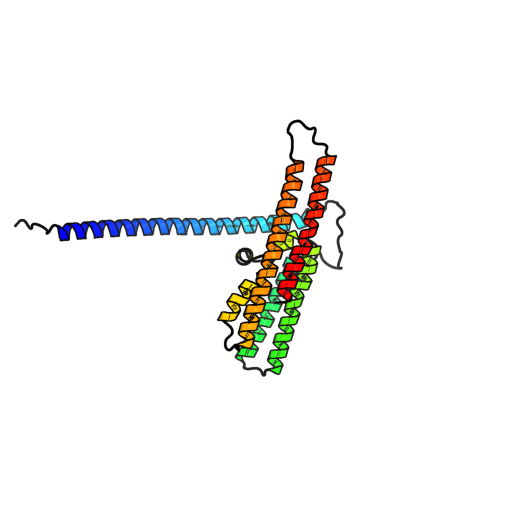00 98.25 192 GLN A N 1
ATOM 1541 C CA . GLN A 1 192 ? 6.428 -12.280 7.957 1.00 98.25 192 GLN A CA 1
ATOM 1542 C C . GLN A 1 192 ? 6.081 -12.393 6.468 1.00 98.25 192 GLN A C 1
ATOM 1544 O O . GLN A 1 192 ? 6.973 -12.580 5.638 1.00 98.25 192 GLN A O 1
ATOM 1549 N N . ALA A 1 193 ? 4.798 -12.259 6.118 1.00 98.25 193 ALA A N 1
ATOM 1550 C CA . ALA A 1 193 ? 4.361 -12.258 4.725 1.00 98.25 193 ALA A CA 1
ATOM 1551 C C . ALA A 1 193 ? 4.902 -11.036 3.959 1.00 98.25 193 ALA A C 1
ATOM 1553 O O . ALA A 1 193 ? 5.359 -11.171 2.822 1.00 98.25 193 ALA A O 1
ATOM 1554 N N . GLU A 1 194 ? 4.913 -9.858 4.588 1.00 98.38 194 GLU A N 1
ATOM 1555 C CA . GLU A 1 194 ? 5.490 -8.632 4.030 1.00 98.38 194 GLU A CA 1
ATOM 1556 C C . GLU A 1 194 ? 6.998 -8.762 3.777 1.00 98.38 194 GLU A C 1
ATOM 1558 O O . GLU A 1 194 ? 7.487 -8.353 2.720 1.00 98.38 194 GLU A O 1
ATOM 1563 N N . ASP A 1 195 ? 7.742 -9.357 4.709 1.00 98.38 195 ASP A N 1
ATOM 1564 C CA . ASP A 1 195 ? 9.182 -9.578 4.575 1.00 98.38 195 ASP A CA 1
ATOM 1565 C C . ASP A 1 195 ? 9.484 -10.570 3.447 1.00 98.38 195 ASP A C 1
ATOM 1567 O O . ASP A 1 195 ? 10.362 -10.314 2.621 1.00 98.38 195 ASP A O 1
ATOM 1571 N N . ALA A 1 196 ? 8.719 -11.661 3.351 1.00 98.44 196 ALA A N 1
ATOM 1572 C CA . ALA A 1 196 ? 8.855 -12.639 2.272 1.00 98.44 196 ALA A CA 1
ATOM 1573 C C . ALA A 1 196 ? 8.564 -12.023 0.892 1.00 98.44 196 ALA A C 1
ATOM 1575 O O . ALA A 1 196 ? 9.318 -12.235 -0.061 1.00 98.44 196 ALA A O 1
ATOM 1576 N N . LEU A 1 197 ? 7.503 -11.217 0.782 1.00 98.25 197 LEU A N 1
ATOM 1577 C CA . LEU A 1 197 ? 7.163 -10.504 -0.452 1.00 98.25 197 LEU A CA 1
ATOM 1578 C C . LEU A 1 197 ? 8.223 -9.462 -0.824 1.00 98.25 197 LEU A C 1
ATOM 1580 O O . LEU A 1 197 ? 8.567 -9.338 -1.999 1.00 98.25 197 LEU A O 1
ATOM 1584 N N . SER A 1 198 ? 8.772 -8.748 0.162 1.00 97.75 198 SER A N 1
ATOM 1585 C CA . SER A 1 198 ? 9.842 -7.765 -0.056 1.00 97.75 198 SER A CA 1
ATOM 1586 C C . SER A 1 198 ? 11.113 -8.436 -0.579 1.00 97.75 198 SER A C 1
ATOM 1588 O O . SER A 1 198 ? 11.642 -8.016 -1.605 1.00 97.75 198 SER A O 1
ATOM 1590 N N . GLN A 1 199 ? 11.539 -9.540 0.042 1.00 98.25 199 GLN A N 1
ATOM 1591 C CA . GLN A 1 199 ? 12.692 -10.325 -0.416 1.00 98.25 199 GLN A CA 1
ATOM 1592 C C . GLN A 1 199 ? 12.481 -10.883 -1.830 1.00 98.25 199 GLN A C 1
ATOM 1594 O O . GLN A 1 199 ? 13.384 -10.835 -2.666 1.00 98.25 199 GLN A O 1
ATOM 1599 N N . GLY A 1 200 ? 11.278 -11.381 -2.134 1.00 98.00 200 GLY A N 1
ATOM 1600 C CA . GLY A 1 200 ? 10.942 -11.852 -3.478 1.00 98.00 200 GLY A CA 1
ATOM 1601 C C . GLY A 1 200 ? 10.993 -10.737 -4.530 1.00 98.00 200 GLY A C 1
ATOM 1602 O O . GLY A 1 200 ? 11.494 -10.955 -5.635 1.00 98.00 200 GLY A O 1
ATOM 1603 N N . MET A 1 201 ? 10.530 -9.535 -4.182 1.00 96.31 201 MET A N 1
ATOM 1604 C CA . MET A 1 201 ? 10.602 -8.359 -5.051 1.00 96.31 201 MET A CA 1
ATOM 1605 C C . MET A 1 201 ? 12.051 -7.914 -5.290 1.00 96.31 201 MET A C 1
ATOM 1607 O O . MET A 1 201 ? 12.420 -7.621 -6.426 1.00 96.31 201 MET A O 1
ATOM 1611 N N . GLU A 1 202 ? 12.887 -7.901 -4.252 1.00 97.06 202 GLU A N 1
ATOM 1612 C CA . GLU A 1 202 ? 14.319 -7.595 -4.364 1.00 97.06 202 GLU A CA 1
ATOM 1613 C C . GLU A 1 202 ? 15.034 -8.602 -5.276 1.00 97.06 202 GLU A C 1
ATOM 1615 O O . GLU A 1 202 ? 15.768 -8.210 -6.186 1.00 97.06 202 GLU A O 1
ATOM 1620 N N . ALA A 1 203 ? 14.756 -9.899 -5.113 1.00 97.31 203 ALA A N 1
ATOM 1621 C CA . ALA A 1 203 ? 15.297 -10.942 -5.981 1.00 97.31 203 ALA A CA 1
ATOM 1622 C C . ALA A 1 203 ? 14.845 -10.772 -7.441 1.00 97.31 203 ALA A C 1
ATOM 1624 O O . ALA A 1 203 ? 15.643 -10.943 -8.367 1.00 97.31 203 ALA A O 1
ATOM 1625 N N . LEU A 1 204 ? 13.582 -10.391 -7.666 1.00 96.00 204 LEU A N 1
ATOM 1626 C CA . LEU A 1 204 ? 13.074 -10.085 -9.002 1.00 96.00 204 LEU A CA 1
ATOM 1627 C C . LEU A 1 204 ? 13.817 -8.893 -9.622 1.00 96.00 204 LEU A C 1
ATOM 1629 O O . LEU A 1 204 ? 14.255 -8.977 -10.770 1.00 96.00 204 LEU A O 1
ATOM 1633 N N . GLN A 1 205 ? 13.980 -7.802 -8.872 1.00 94.31 205 GLN A N 1
ATOM 1634 C CA . GLN A 1 205 ? 14.698 -6.606 -9.320 1.00 94.31 205 GLN A CA 1
ATOM 1635 C C . GLN A 1 205 ? 16.159 -6.914 -9.658 1.00 94.31 205 GLN A C 1
ATOM 1637 O O . GLN A 1 205 ? 16.645 -6.494 -10.710 1.00 94.31 205 GLN A O 1
ATOM 1642 N N . GLN A 1 206 ? 16.838 -7.703 -8.825 1.00 95.75 206 GLN A N 1
ATOM 1643 C CA . GLN A 1 206 ? 18.212 -8.134 -9.070 1.00 95.75 206 GLN A CA 1
ATOM 1644 C C . GLN A 1 206 ? 18.312 -9.001 -10.333 1.00 95.75 206 GLN A C 1
ATOM 1646 O O . GLN A 1 206 ? 19.152 -8.763 -11.201 1.00 95.75 206 GLN A O 1
ATOM 1651 N N . SER A 1 207 ? 17.389 -9.949 -10.500 1.00 95.38 207 SER A N 1
ATOM 1652 C CA . SER A 1 207 ? 17.333 -10.807 -11.685 1.00 95.38 207 SER A CA 1
ATOM 1653 C C . SER A 1 207 ? 17.061 -10.022 -12.974 1.00 95.38 207 SER A C 1
ATOM 1655 O O . SER A 1 207 ? 17.584 -10.361 -14.041 1.00 95.38 207 SER A O 1
ATOM 1657 N N . LEU A 1 208 ? 16.236 -8.974 -12.902 1.00 93.81 208 LEU A N 1
ATOM 1658 C CA . LEU A 1 208 ? 15.998 -8.045 -14.008 1.00 93.81 208 LEU A CA 1
ATOM 1659 C C . LEU A 1 208 ? 17.265 -7.258 -14.348 1.00 93.81 208 LEU A C 1
ATOM 1661 O O . LEU A 1 208 ? 17.651 -7.204 -15.517 1.00 93.81 208 LEU A O 1
ATOM 1665 N N . LEU A 1 209 ? 17.943 -6.712 -13.337 1.00 93.31 209 LEU A N 1
ATOM 1666 C CA . LEU A 1 209 ? 19.179 -5.951 -13.503 1.00 93.31 209 LEU A CA 1
ATOM 1667 C C . LEU A 1 209 ? 20.275 -6.778 -14.187 1.00 93.31 209 LEU A C 1
ATOM 1669 O O . LEU A 1 209 ? 20.922 -6.289 -15.112 1.00 93.31 209 LEU A O 1
ATOM 1673 N N . GLU A 1 210 ? 20.453 -8.035 -13.788 1.00 92.00 210 GLU A N 1
ATOM 1674 C CA . GLU A 1 210 ? 21.419 -8.955 -14.403 1.00 92.00 210 GLU A CA 1
ATOM 1675 C C . GLU A 1 210 ? 21.089 -9.246 -15.872 1.00 92.00 210 GLU A C 1
ATOM 1677 O O . GLU A 1 210 ? 21.983 -9.273 -16.721 1.00 92.00 210 GLU A O 1
ATOM 1682 N N . THR A 1 211 ? 19.801 -9.393 -16.198 1.00 91.06 211 THR A N 1
ATOM 1683 C CA . THR A 1 211 ? 19.334 -9.638 -17.579 1.00 91.06 211 THR A CA 1
ATOM 1684 C C . THR A 1 211 ? 19.587 -8.434 -18.482 1.00 91.06 211 THR A C 1
ATOM 1686 O O . THR A 1 211 ? 19.974 -8.583 -19.635 1.00 91.06 211 THR A O 1
ATOM 1689 N N . ILE A 1 212 ? 19.387 -7.222 -17.964 1.00 87.06 212 ILE A N 1
ATOM 1690 C CA . ILE A 1 212 ? 19.590 -5.992 -18.736 1.00 87.06 212 ILE A CA 1
ATOM 1691 C C . ILE A 1 212 ? 21.088 -5.677 -18.859 1.00 87.06 212 ILE A C 1
ATOM 1693 O O . ILE A 1 212 ? 21.552 -5.276 -19.923 1.00 87.06 212 ILE A O 1
ATOM 1697 N N . SER A 1 213 ? 21.867 -5.900 -17.798 1.00 86.75 213 SER A N 1
ATOM 1698 C CA . SER A 1 213 ? 23.311 -5.625 -17.792 1.00 86.75 213 SER A CA 1
ATOM 1699 C C . SER A 1 213 ? 24.094 -6.576 -18.703 1.00 86.75 213 SER A C 1
ATOM 1701 O O . SER A 1 213 ? 25.061 -6.158 -19.339 1.00 86.75 213 SER A O 1
ATOM 1703 N N . SER A 1 214 ? 23.659 -7.835 -18.818 1.00 79.94 214 SER A N 1
ATOM 1704 C CA . SER A 1 214 ? 24.238 -8.811 -19.756 1.00 79.94 214 SER A CA 1
ATOM 1705 C C . SER A 1 214 ? 24.009 -8.439 -21.225 1.00 79.94 214 SER A C 1
ATOM 1707 O O . SER A 1 214 ? 24.882 -8.695 -22.052 1.00 79.94 214 SER A O 1
ATOM 1709 N N . ALA A 1 215 ? 22.925 -7.722 -21.539 1.00 68.00 215 ALA A N 1
ATOM 1710 C CA . ALA A 1 215 ? 22.676 -7.175 -22.875 1.00 68.00 215 ALA A CA 1
ATOM 1711 C C . ALA A 1 215 ? 23.633 -6.026 -23.268 1.00 68.00 215 ALA A C 1
ATOM 1713 O O . ALA A 1 215 ? 23.709 -5.666 -24.440 1.00 68.00 215 ALA A O 1
ATOM 1714 N N . SER A 1 216 ? 24.353 -5.435 -22.303 1.00 64.00 216 SER A N 1
ATOM 1715 C CA . SER A 1 216 ? 25.178 -4.227 -22.481 1.00 64.00 216 SER A CA 1
ATOM 1716 C C . SER A 1 216 ? 26.679 -4.504 -22.702 1.00 64.00 216 SER A C 1
ATOM 1718 O O . SER A 1 216 ? 27.482 -3.565 -22.704 1.00 64.00 216 SER A O 1
ATOM 1720 N N . MET A 1 217 ? 27.105 -5.761 -22.855 1.00 57.06 217 MET A N 1
ATOM 1721 C CA . MET A 1 217 ? 28.531 -6.118 -22.881 1.00 57.06 217 MET A CA 1
ATOM 1722 C C . MET A 1 217 ? 29.170 -6.036 -24.286 1.00 57.06 217 MET A C 1
ATOM 1724 O O . MET A 1 217 ? 29.069 -6.970 -25.080 1.00 57.06 217 MET A O 1
ATOM 1728 N N . GLY A 1 218 ? 29.928 -4.951 -24.531 1.00 55.16 218 GLY A N 1
ATOM 1729 C CA . GLY A 1 218 ? 31.099 -4.922 -25.432 1.00 55.16 218 GLY A CA 1
ATOM 1730 C C . GLY A 1 218 ? 31.179 -3.760 -26.451 1.00 55.16 218 GLY A C 1
ATOM 1731 O O . GLY A 1 218 ? 30.300 -3.658 -27.296 1.00 55.16 218 GLY A O 1
ATOM 1732 N N . PRO A 1 219 ? 32.265 -2.947 -26.492 1.00 53.94 219 PRO A N 1
ATOM 1733 C CA . PRO A 1 219 ? 32.499 -1.945 -27.549 1.00 53.94 219 PRO A CA 1
ATOM 1734 C C . PRO A 1 219 ? 32.914 -2.547 -28.907 1.00 53.94 219 PRO A C 1
ATOM 1736 O O . PRO A 1 219 ? 32.988 -1.824 -29.897 1.00 53.94 219 PRO A O 1
ATOM 1739 N N . ASN A 1 220 ? 33.197 -3.857 -28.950 1.00 53.00 220 ASN A N 1
ATOM 1740 C CA . ASN A 1 220 ? 33.780 -4.552 -30.106 1.00 53.00 220 ASN A CA 1
ATOM 1741 C C . ASN A 1 220 ? 32.946 -5.740 -30.617 1.00 53.00 220 ASN A C 1
ATOM 1743 O O . ASN A 1 220 ? 33.378 -6.429 -31.540 1.00 53.00 220 ASN A O 1
ATOM 1747 N N . SER A 1 221 ? 31.774 -6.012 -30.046 1.00 52.28 221 SER A N 1
ATOM 1748 C CA . SER A 1 221 ? 30.811 -6.918 -30.667 1.00 52.28 221 SER A CA 1
ATOM 1749 C C . SER A 1 221 ? 29.912 -6.072 -31.560 1.00 52.28 221 SER A C 1
ATOM 1751 O O . SER A 1 221 ? 29.381 -5.048 -31.134 1.00 52.28 221 SER A O 1
ATOM 1753 N N . SER A 1 222 ? 29.724 -6.467 -32.819 1.00 55.25 222 SER A N 1
ATOM 1754 C CA . SER A 1 222 ? 28.542 -6.032 -33.557 1.00 55.25 222 SER A CA 1
ATOM 1755 C C . SER A 1 222 ? 27.347 -6.577 -32.777 1.00 55.25 222 SER A C 1
ATOM 1757 O O . SER A 1 222 ? 26.995 -7.741 -32.962 1.00 55.25 222 SER A O 1
ATOM 1759 N N . ALA A 1 223 ? 26.834 -5.804 -31.813 1.00 58.75 223 ALA A N 1
ATOM 1760 C CA . ALA A 1 223 ? 25.756 -6.215 -30.929 1.00 58.75 223 ALA A CA 1
ATOM 1761 C C . ALA A 1 223 ? 24.615 -6.717 -31.810 1.00 58.75 223 ALA A C 1
ATOM 1763 O O . ALA A 1 223 ? 23.977 -5.944 -32.529 1.00 58.75 223 ALA A O 1
ATOM 1764 N N . ASN A 1 224 ? 24.454 -8.037 -31.850 1.00 71.69 224 ASN A N 1
ATOM 1765 C CA . ASN A 1 224 ? 23.497 -8.665 -32.728 1.00 71.69 224 ASN A CA 1
ATOM 1766 C C . ASN A 1 224 ? 22.130 -8.235 -32.205 1.00 71.69 224 ASN A C 1
ATOM 1768 O O . ASN A 1 224 ? 21.810 -8.475 -31.042 1.00 71.69 224 ASN A O 1
ATOM 1772 N N . VAL A 1 225 ? 21.338 -7.551 -33.030 1.00 76.00 225 VAL A N 1
ATOM 1773 C CA . VAL A 1 225 ? 20.006 -7.058 -32.641 1.00 76.00 225 VAL A CA 1
ATOM 1774 C C . VAL A 1 225 ? 19.166 -8.204 -32.055 1.00 76.00 225 VAL A C 1
ATOM 1776 O O . VAL A 1 225 ? 18.412 -7.994 -31.109 1.00 76.00 225 VAL A O 1
ATOM 1779 N N . ALA A 1 226 ? 19.387 -9.431 -32.539 1.00 78.81 226 ALA A N 1
ATOM 1780 C CA . ALA A 1 226 ? 18.800 -10.655 -32.007 1.00 78.81 226 ALA A CA 1
ATOM 1781 C C . ALA A 1 226 ? 19.136 -10.921 -30.524 1.00 78.81 226 ALA A C 1
ATOM 1783 O O . ALA A 1 226 ? 18.243 -11.292 -29.763 1.00 78.81 226 ALA A O 1
ATOM 1784 N N . ASP A 1 227 ? 20.377 -10.685 -3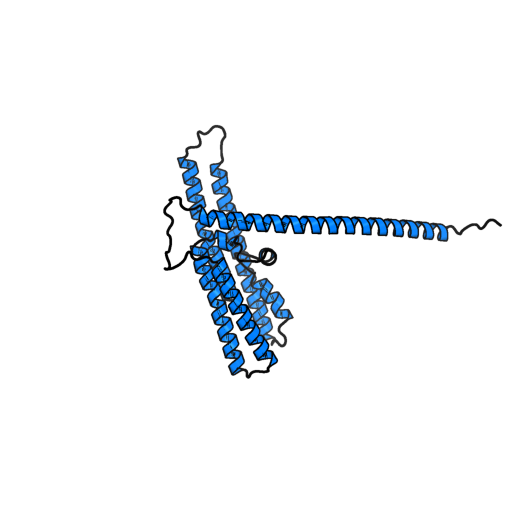0.088 1.00 79.06 227 ASP A N 1
ATOM 1785 C CA . ASP A 1 227 ? 20.805 -10.922 -28.704 1.00 79.06 227 ASP A CA 1
ATOM 1786 C C . ASP A 1 227 ? 20.177 -9.893 -27.759 1.00 79.06 227 ASP A C 1
ATOM 1788 O O . ASP A 1 227 ? 19.644 -10.258 -26.711 1.00 79.06 227 ASP A O 1
ATOM 1792 N N . TYR A 1 228 ? 20.160 -8.612 -28.143 1.00 81.94 228 TYR A N 1
ATOM 1793 C CA . TYR A 1 228 ? 19.473 -7.566 -27.376 1.00 81.94 228 TYR A CA 1
ATOM 1794 C C . TYR A 1 228 ? 17.972 -7.854 -27.252 1.00 81.94 228 TYR A C 1
ATOM 1796 O O . TYR A 1 228 ? 17.412 -7.796 -26.156 1.00 81.94 228 TYR A O 1
ATOM 1804 N N . MET A 1 229 ? 17.323 -8.213 -28.365 1.00 85.31 229 MET A N 1
ATOM 1805 C CA . MET A 1 229 ? 15.907 -8.583 -28.375 1.00 85.31 229 MET A CA 1
ATOM 1806 C C . MET A 1 229 ? 15.632 -9.799 -27.483 1.00 85.31 229 MET A C 1
ATOM 1808 O O . MET A 1 229 ? 14.634 -9.800 -26.764 1.00 85.31 229 MET A O 1
ATOM 1812 N N . GLY A 1 230 ? 16.525 -10.794 -27.465 1.00 87.69 230 GLY A N 1
ATOM 1813 C CA . GLY A 1 230 ? 16.434 -11.953 -26.574 1.00 87.69 230 GLY A CA 1
ATOM 1814 C C . GLY A 1 230 ? 16.477 -11.567 -25.092 1.00 87.69 230 GLY A C 1
ATOM 1815 O O . GLY A 1 230 ? 15.599 -11.965 -24.326 1.00 87.69 230 GLY A O 1
ATOM 1816 N N . HIS A 1 231 ? 17.436 -10.727 -24.690 1.00 86.62 231 HIS A N 1
ATOM 1817 C CA . HIS A 1 231 ? 17.532 -10.245 -23.306 1.00 86.62 231 HIS A CA 1
ATOM 1818 C C . HIS A 1 231 ? 16.336 -9.366 -22.914 1.00 86.62 231 HIS A C 1
ATOM 1820 O O . HIS A 1 231 ? 15.811 -9.498 -21.808 1.00 86.62 231 HIS A O 1
ATOM 1826 N N . MET A 1 232 ? 15.857 -8.507 -23.820 1.00 89.38 232 MET A N 1
ATOM 1827 C CA . MET A 1 232 ? 14.668 -7.689 -23.578 1.00 89.38 232 MET A CA 1
ATOM 1828 C C . MET A 1 232 ? 13.412 -8.556 -23.418 1.00 89.38 232 MET A C 1
ATOM 1830 O O . MET A 1 232 ? 12.626 -8.329 -22.501 1.00 89.38 232 MET A O 1
ATOM 1834 N N . ALA A 1 233 ? 13.244 -9.596 -24.239 1.00 90.25 233 ALA A N 1
ATOM 1835 C CA . ALA A 1 233 ? 12.145 -10.549 -24.093 1.00 90.25 233 ALA A CA 1
ATOM 1836 C C . ALA A 1 233 ? 12.199 -11.275 -22.737 1.00 90.25 233 ALA A C 1
ATOM 1838 O O . ALA A 1 233 ? 11.183 -11.376 -22.049 1.00 90.25 233 ALA A O 1
ATOM 1839 N N . MET A 1 234 ? 13.385 -11.710 -22.299 1.00 90.94 234 MET A N 1
ATOM 1840 C CA . MET A 1 234 ? 13.572 -12.303 -20.968 1.00 90.94 234 MET A CA 1
ATOM 1841 C C . MET A 1 234 ? 13.236 -11.321 -19.838 1.00 90.94 234 MET A C 1
ATOM 1843 O O . MET A 1 234 ? 12.590 -11.707 -18.861 1.00 90.94 234 MET A O 1
ATOM 1847 N N . ALA A 1 235 ? 13.644 -10.056 -19.963 1.00 90.56 235 ALA A N 1
ATOM 1848 C CA . ALA A 1 235 ? 13.316 -9.016 -18.992 1.00 90.56 235 ALA A CA 1
ATOM 1849 C C . ALA A 1 235 ? 11.801 -8.764 -18.930 1.00 90.56 235 ALA A C 1
ATOM 1851 O O . ALA A 1 235 ? 11.241 -8.692 -17.839 1.00 90.56 235 ALA A O 1
ATOM 1852 N N . MET A 1 236 ? 11.116 -8.725 -20.076 1.00 90.12 236 MET A N 1
ATOM 1853 C CA . MET A 1 236 ? 9.657 -8.578 -20.144 1.00 90.12 236 MET A CA 1
ATOM 1854 C C . MET A 1 236 ? 8.918 -9.744 -19.480 1.00 90.12 236 MET A C 1
ATOM 1856 O O . MET A 1 236 ? 7.981 -9.517 -18.717 1.00 90.12 236 MET A O 1
ATOM 1860 N N . VAL A 1 237 ? 9.368 -10.985 -19.691 1.00 90.81 237 VAL A N 1
ATOM 1861 C CA . VAL A 1 237 ? 8.798 -12.158 -19.002 1.00 90.81 237 VAL A CA 1
ATOM 1862 C C . VAL A 1 237 ? 8.963 -12.033 -17.486 1.00 90.81 237 VAL A C 1
ATOM 1864 O O . VAL A 1 237 ? 8.014 -12.268 -16.741 1.00 90.81 237 VAL A O 1
ATOM 1867 N N . LYS A 1 238 ? 10.143 -11.612 -17.015 1.00 91.81 238 LYS A N 1
ATOM 1868 C CA . LYS A 1 238 ? 10.387 -11.375 -15.585 1.00 91.81 238 LYS A CA 1
ATOM 1869 C C . LYS A 1 238 ? 9.500 -10.254 -15.036 1.00 91.81 238 LYS A C 1
ATOM 1871 O O . LYS A 1 238 ? 8.941 -10.422 -13.957 1.00 91.81 238 LYS A O 1
ATOM 1876 N N . LEU A 1 239 ? 9.314 -9.154 -15.772 1.00 89.44 239 LEU A N 1
ATOM 1877 C CA . LEU A 1 239 ? 8.409 -8.062 -15.386 1.00 89.44 239 LEU A CA 1
ATOM 1878 C C . LEU A 1 239 ? 6.958 -8.531 -15.220 1.00 89.44 239 LEU A C 1
ATOM 1880 O O . LEU A 1 239 ? 6.262 -8.005 -14.357 1.00 89.44 239 LEU A O 1
ATOM 1884 N N . GLY A 1 240 ? 6.527 -9.566 -15.947 1.00 88.12 240 GLY A N 1
ATOM 1885 C CA . GLY A 1 240 ? 5.220 -10.202 -15.743 1.00 88.12 240 GLY A CA 1
ATOM 1886 C C . GLY A 1 240 ? 4.992 -10.718 -14.313 1.00 88.12 240 GLY A C 1
ATOM 1887 O O . GLY A 1 240 ? 3.856 -10.791 -13.853 1.00 88.1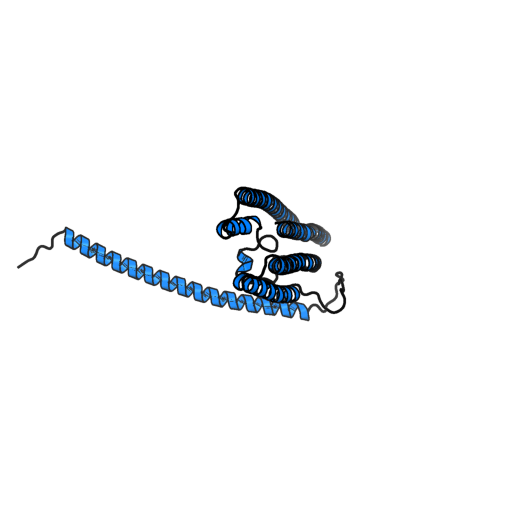2 240 GLY A O 1
ATOM 1888 N N . ASN A 1 241 ? 6.055 -10.997 -13.550 1.00 93.75 241 ASN A N 1
ATOM 1889 C CA . ASN A 1 241 ? 5.931 -11.395 -12.145 1.00 93.75 241 ASN A CA 1
ATOM 1890 C C . ASN A 1 241 ? 5.506 -10.244 -11.218 1.00 93.75 241 ASN A C 1
ATOM 1892 O O . ASN A 1 241 ? 5.031 -10.516 -10.115 1.00 93.75 241 ASN A O 1
ATOM 1896 N N . LEU A 1 242 ? 5.633 -8.978 -11.637 1.00 94.00 242 LEU A N 1
ATOM 1897 C CA . LEU A 1 242 ? 5.225 -7.819 -10.833 1.00 94.00 242 LEU A CA 1
ATOM 1898 C C . LEU A 1 242 ? 3.732 -7.847 -10.492 1.00 94.00 242 LEU A C 1
ATOM 1900 O O . LEU A 1 242 ? 3.362 -7.536 -9.360 1.00 94.00 242 LEU A O 1
ATOM 1904 N N . GLU A 1 243 ? 2.886 -8.272 -11.438 1.00 93.62 243 GLU A N 1
ATOM 1905 C CA . GLU A 1 243 ? 1.446 -8.443 -11.206 1.00 93.62 243 GLU A CA 1
ATOM 1906 C C . GLU A 1 243 ? 1.195 -9.406 -10.041 1.00 93.62 243 GLU A C 1
ATOM 1908 O O . GLU A 1 243 ? 0.370 -9.137 -9.167 1.00 93.62 243 GLU A O 1
ATOM 1913 N N . ASN A 1 244 ? 1.945 -10.509 -9.983 1.00 94.75 244 ASN A N 1
ATOM 1914 C CA . ASN A 1 244 ? 1.792 -11.502 -8.927 1.00 94.75 244 ASN A CA 1
ATOM 1915 C C . ASN A 1 244 ? 2.187 -10.957 -7.552 1.00 94.75 244 ASN A C 1
ATOM 1917 O O . ASN A 1 244 ? 1.490 -11.254 -6.582 1.00 94.75 244 ASN A O 1
ATOM 1921 N N . PHE A 1 245 ? 3.259 -10.164 -7.459 1.00 96.81 245 PHE A N 1
ATOM 1922 C CA . PHE A 1 245 ? 3.662 -9.530 -6.200 1.00 96.81 245 PHE A CA 1
ATOM 1923 C C . PHE A 1 245 ? 2.628 -8.513 -5.717 1.00 96.81 245 PHE A C 1
ATOM 1925 O O . PHE A 1 245 ? 2.238 -8.553 -4.551 1.00 96.81 245 PHE A O 1
ATOM 1932 N N . LEU A 1 246 ? 2.131 -7.651 -6.611 1.00 95.69 246 LEU A N 1
ATOM 1933 C CA . LEU A 1 246 ? 1.072 -6.696 -6.274 1.00 95.69 246 LEU A CA 1
ATOM 1934 C C . LEU A 1 246 ? -0.202 -7.399 -5.813 1.00 95.69 246 LEU A C 1
ATOM 1936 O O . LEU A 1 246 ? -0.762 -7.043 -4.780 1.00 95.69 246 LEU A O 1
ATOM 1940 N N . ARG A 1 247 ? -0.624 -8.441 -6.532 1.00 95.31 247 ARG A N 1
ATOM 1941 C CA . ARG A 1 247 ? -1.805 -9.226 -6.166 1.00 95.31 247 ARG A CA 1
ATOM 1942 C C . ARG A 1 247 ? -1.650 -9.887 -4.797 1.00 95.31 247 ARG A C 1
ATOM 1944 O O . ARG A 1 247 ? -2.593 -9.872 -4.019 1.00 95.31 247 ARG A O 1
ATOM 1951 N N . GLN A 1 248 ? -0.489 -10.465 -4.490 1.00 96.88 248 GLN A N 1
ATOM 1952 C CA . GLN A 1 248 ? -0.245 -11.078 -3.178 1.00 96.88 248 GLN A CA 1
ATOM 1953 C C . GLN A 1 248 ? -0.233 -10.041 -2.049 1.00 96.88 248 GLN A C 1
ATOM 1955 O O . GLN A 1 248 ? -0.815 -10.289 -0.997 1.00 96.88 248 GLN A O 1
ATOM 1960 N N . ALA A 1 249 ? 0.362 -8.868 -2.277 1.00 97.31 249 ALA A N 1
ATOM 1961 C CA . ALA A 1 249 ? 0.338 -7.770 -1.313 1.00 97.31 249 ALA A CA 1
ATOM 1962 C C . ALA A 1 249 ? -1.079 -7.206 -1.091 1.00 97.31 249 ALA A C 1
ATOM 1964 O O . ALA A 1 249 ? -1.415 -6.784 0.015 1.00 97.31 249 ALA A O 1
ATOM 1965 N N . ASP A 1 250 ? -1.919 -7.191 -2.127 1.00 96.50 250 ASP A N 1
ATOM 1966 C CA . ASP A 1 250 ? -3.333 -6.817 -2.020 1.00 96.50 250 ASP A CA 1
ATOM 1967 C C . ASP A 1 250 ? -4.155 -7.865 -1.270 1.00 96.50 250 ASP A C 1
ATOM 1969 O O . ASP A 1 250 ? -4.931 -7.503 -0.393 1.00 96.50 250 ASP A O 1
ATOM 1973 N N . LEU A 1 251 ? -3.941 -9.154 -1.543 1.00 96.12 251 LEU A N 1
ATOM 1974 C CA . LEU A 1 251 ? -4.598 -10.238 -0.807 1.00 96.12 251 LEU A CA 1
ATOM 1975 C C . LEU A 1 251 ? -4.236 -10.220 0.677 1.00 96.12 251 LEU A C 1
ATOM 1977 O O . LEU A 1 251 ? -5.119 -10.391 1.511 1.00 96.12 251 LEU A O 1
ATOM 1981 N N . LEU A 1 252 ? -2.962 -9.980 1.003 1.00 97.19 252 LEU A N 1
ATOM 1982 C CA . LEU A 1 252 ? -2.528 -9.839 2.390 1.00 97.19 252 LEU A CA 1
ATOM 1983 C C . LEU A 1 252 ? -3.296 -8.712 3.087 1.00 97.19 252 LEU A C 1
ATOM 1985 O O . LEU A 1 252 ? -3.841 -8.930 4.160 1.00 97.19 252 LEU A O 1
ATOM 1989 N N . ARG A 1 253 ? -3.397 -7.545 2.441 1.00 96.19 253 ARG A N 1
ATOM 1990 C CA . ARG A 1 253 ? -4.145 -6.395 2.965 1.00 96.19 253 ARG A CA 1
ATOM 1991 C C . ARG A 1 253 ? -5.639 -6.638 3.094 1.00 96.19 253 ARG A C 1
ATOM 1993 O O . ARG A 1 253 ? -6.245 -6.104 4.007 1.00 96.19 253 ARG A O 1
ATOM 2000 N N . GLN A 1 254 ? -6.232 -7.397 2.182 1.00 94.94 254 GLN A N 1
ATOM 2001 C CA . GLN A 1 254 ? -7.652 -7.727 2.246 1.00 94.94 254 GLN A CA 1
ATOM 2002 C C . GLN A 1 254 ? -7.962 -8.710 3.387 1.00 94.94 254 GLN A C 1
ATOM 2004 O O . GLN A 1 254 ? -9.062 -8.698 3.930 1.00 94.94 254 GLN A O 1
ATOM 2009 N N . GLN A 1 255 ? -7.012 -9.581 3.737 1.00 92.12 255 GLN A N 1
ATOM 2010 C CA . GLN A 1 255 ? -7.173 -10.589 4.791 1.00 92.12 255 GLN A CA 1
ATOM 2011 C C . GLN A 1 255 ? -6.906 -10.059 6.206 1.00 92.12 255 GLN A C 1
ATOM 2013 O O . GLN A 1 255 ? -7.319 -10.703 7.171 1.00 92.12 255 GLN A O 1
ATOM 2018 N N . THR A 1 256 ? -6.190 -8.940 6.324 1.00 90.50 256 THR A N 1
ATOM 2019 C CA . THR A 1 256 ? -5.837 -8.272 7.590 1.00 90.50 256 THR A CA 1
ATOM 2020 C C . THR A 1 256 ? -6.793 -7.150 7.931 1.00 90.50 256 THR A C 1
ATOM 2022 O O . THR A 1 256 ? -7.244 -7.114 9.095 1.00 90.50 256 THR A O 1
#

InterPro domains:
  IPR004827 Basic-leucine zipper domain [PF00170] (9-52)
  IPR004827 Basic-leucine zipper domain [PS00036] (14-29)
  IPR004827 Basic-leucine zipper domain [PS50217] (9-53)
  IPR004827 Basic-leucine zipper domain [SM00338] (7-77)
  IPR025422 Transcription factor TGA like domain [PF14144] (95-168)
  IPR025422 Transcription factor TGA like domain [PS51806] (77-256)
  IPR046347 Basic-leucine zipper domain superfamily [SSF57959] (11-52)

Organism: Noccaea caerulescens (NCBI:txid107243)

Radius of gyration: 28.39 Å; chains: 1; bounding box: 69×67×76 Å

Secondary structure (DSSP, 8-state):
------HHHHHHHHHHHHHHHHHHHHHHHHHHHHHHHHHHHHHHHHHHHHHHHHHHHHHHH--S---------TTS---HHHHHHHHHHHHHHHHHHHHHHHHTT--HHHHHHHHHHHHHHHHHHHHHHHHHHHH-HHHHHH-SSS-HHHHTT-BTTB--HHHHHHHHTTT--SPPHHHHHHHHHHHHHHHHHHHHHHHHHHHHHHHHHHHHHHTT--TTS---HHHHHHHHHHHHHHHTHHHHHHHHHHHHHHH-

Sequence (256 aa):
DQSKVKPTEQKTLRRLAQNREAARKSRLRKKAYVQQLENSRIRLAQLEEELKRVRQGRSVESGVSGDHTHLAAGNGVFSFELEYARWMEEHQKMINDLRAGVNSQLCDNDLRVLVDAVMRHYDEIFRLKGIGTKVDVFNMLSGMWNTPAERLFMWLGGFKSSELLKILGTHVDPLTDQQLIGICNLQQSSQQAEDALSQGMEALQQSLLETISSASMGPNSSANVADYMGHMAMAMVKLGNLENFLRQADLLRQQT

Foldseek 3Di:
DDDPDDPVVVVVVVVVVVVVVVVVVVVVVVVVVVVVVVVVVVVVVVVVVVVVVVVVVCVVPPPDDDDDDDPCPDDDDLDLLVVLVVLVVVLVVLVVVLVVCVVVVPDPVVNVVSVVVNLVSVVVNLVSVLVVCVVPVVCQLPNPSDDPVQNVQDDLRGHQPLVVLVVVLVPDPPDDPVVNVVSVVLSVVSVVLSVVLVVVVVVLVVVLVVLQVVLVDDPPDPSDVVSNVVSVVVSVVSVVCSSVSSSSSSVSVSVD